Protein AF-A0A452YFH7-F1 (afdb_monomer)

Radius of gyration: 21.96 Å; Cα contacts (8 Å, |Δi|>4): 404; chains: 1; bounding box: 53×54×60 Å

Solvent-accessible surface area (backbone atoms only — not comparable to full-atom values): 18958 Å² total; per-residue (Å²): 114,68,68,61,52,38,52,48,38,50,50,52,40,55,49,48,66,76,43,46,93,75,53,50,70,68,55,55,51,49,53,32,51,50,30,48,50,52,37,55,75,48,44,85,49,92,57,54,71,39,42,52,50,28,35,47,33,23,30,49,50,48,59,73,41,50,88,77,52,56,69,70,58,54,49,56,56,45,48,60,40,50,56,28,30,71,33,81,77,37,39,47,28,16,31,42,31,41,49,40,50,44,42,31,53,38,41,48,34,86,94,58,38,73,91,78,92,68,61,68,66,57,50,54,51,51,34,53,52,40,56,77,71,43,48,65,57,54,38,52,48,24,51,49,34,33,61,76,43,42,64,51,61,73,77,46,94,63,55,72,52,51,53,50,24,35,20,44,20,35,42,39,41,35,52,58,53,56,43,88,57,69,84,64,91,68,85,73,64,59,72,40,28,57,73,59,27,46,47,94,64,49,79,64,39,58,77,71,82,38,63,73,20,43,51,47,54,89,41,20,59,59,63,59,70,60,49,43,59,61,49,55,52,50,51,51,54,50,51,50,60,76,40,66,87,45,80,63,47,72,74,33,66,48,44,44,24,48,50,53,28,55,40,52,62,52,28,57,44,65,54,32,49,74,97,59,52,45,51,67,56,52,50,51,50,50,56,52,52,61,66,41,38,74,37,58,50,62,54,70,60,52,53,47,42,36,74,74,72,38,73,56,62,54,36,55,50,29,55,50,35,52,50,36,45,54,37,37,30,32,75,68,48,40,52,52,53,53,52,57,46,52,56,55,49,58,60,67,76,72,109

Secondary structure (DSSP, 8-state):
-HHHHHHHHHHHHHHHHHTTTTS-HHHHHHHHHHHHHHHHHTTT-S-HHHHHHHHHHHHHHHHHTTTTS-HHHHHHHHHHHHHHHTTTT-HHHHHHHHHHHHHHHHHHSTTTPPP-S--HHHHHHHHHHHHHHTHHHHHHHHHHHHHHHHHHHHHS---HHHHHHHHHHHHHHHHHHTS-PPPP-----HHHHHHHTB-S--TTGGGGT---B---GGGHIIIIITSHHHHHHHHHHHHHHHTTT-TTGGGSHHHHHHHHHHHHHHTB-STTS-SSTTHHHHHHHHHHHHHHGGGTSSHHHHHHHHHTT--SHHHHHHHHHHHHHHHHB-HHHHHHHHHHHHHHHHHHS--

Mean predicted aligned error: 5.75 Å

InterPro domains:
  IPR011989 Armadillo-like helical [G3DSA:1.25.10.10] (1-347)
  IPR016024 Armadillo-type fold [SSF48371] (2-271)
  IPR044189 Exportin 4/7-like [PTHR12596] (4-340)

Foldseek 3Di:
DLVVLLVVLVVLLVVCLVCVVVDDPVRLLVLLVVLLVVLLVCLVPPSVVSSLSSLLSSLLSCLSCVVVDDVVSVVVVVVVLLVQCLQPVHLSSVLSSLSSLVSNLQCLAPVRNDDSVDDPVSSVVSNVCCLPPPLLVLLVSLLSSLVVLLCCVLPHPDDPSSLSSNLSSLQSNLSSQQGPDDDDPDDDPPVLCVVLFFDPDLPPQVVVVGDQGADALVCLCPLQVVCSLVVLLVSLVSQCVSCVVPLCSCVDSNNLSSLSSLLSSLSYDYNSDDNPSCPSVLVSLLSSLLSLVVLDPPPVVNVVCVVVVGDNSSVVSNVSSLSSVPSGGHPVSSVVSVVVSVVVVVVVVVD

Organism: Aegilops tauschii subsp. strangulata (NCBI:txid200361)

Nearest PDB structures (foldseek):
  3ibv-assembly1_A  TM=3.308E-01  e=3.054E+00  Schizosaccharomyces pombe
  8f1e-assembly1_A  TM=2.513E-01  e=1.906E+00  Saccharomyces cerevisiae S288C
  8f7a-assembly1_A  TM=2.344E-01  e=2.168E+00  Homo sapiens
  6yle-assembly1_C  TM=2.520E-01  e=6.604E+00  Saccharomyces cerevisiae

Structure (mmCIF, N/CA/C/O backbone):
data_AF-A0A452YFH7-F1
#
_entry.id   AF-A0A452YFH7-F1
#
loop_
_atom_site.group_PDB
_atom_site.id
_atom_site.type_symbol
_atom_site.label_atom_id
_atom_site.label_alt_id
_atom_site.label_comp_id
_atom_site.label_asym_id
_atom_site.label_entity_id
_atom_site.label_seq_id
_atom_site.pdbx_PDB_ins_code
_atom_site.Cartn_x
_atom_site.Cartn_y
_atom_site.Cartn_z
_atom_site.occupancy
_atom_site.B_iso_or_equiv
_atom_site.auth_seq_id
_atom_site.auth_comp_id
_atom_site.auth_asym_id
_atom_site.auth_atom_id
_atom_site.pdbx_PDB_model_num
ATOM 1 N N . MET A 1 1 ? -9.442 -25.582 17.929 1.00 84.62 1 MET A N 1
ATOM 2 C CA . MET A 1 1 ? -10.516 -25.452 16.915 1.00 84.62 1 MET A CA 1
ATOM 3 C C . MET A 1 1 ? -10.447 -24.079 16.239 1.00 84.62 1 MET A C 1
ATOM 5 O O . MET A 1 1 ? -10.924 -23.104 16.811 1.00 84.62 1 MET A O 1
ATOM 9 N N . PRO A 1 2 ? -9.819 -23.967 15.057 1.00 90.81 2 PRO A N 1
ATOM 10 C CA . PRO A 1 2 ? -9.671 -22.706 14.313 1.00 90.81 2 PRO A CA 1
ATOM 11 C C . PRO A 1 2 ? -11.002 -22.033 13.934 1.00 90.81 2 PRO A C 1
ATOM 13 O O . PRO A 1 2 ? -11.180 -20.846 14.190 1.00 90.81 2 PRO A O 1
ATOM 16 N N . ASN A 1 3 ? -11.989 -22.809 13.472 1.00 94.62 3 ASN A N 1
ATOM 17 C CA . ASN A 1 3 ? -13.313 -22.290 13.098 1.00 94.62 3 ASN A CA 1
ATOM 18 C C . ASN A 1 3 ? -14.060 -21.627 14.262 1.00 94.62 3 ASN A C 1
ATOM 20 O O . ASN A 1 3 ? -14.667 -20.577 14.077 1.00 94.62 3 ASN A O 1
ATOM 24 N N . ALA A 1 4 ? -13.975 -22.192 15.469 1.00 95.94 4 ALA A N 1
ATOM 25 C CA . ALA A 1 4 ? -14.589 -21.591 16.652 1.00 95.94 4 ALA A CA 1
ATOM 26 C C . ALA A 1 4 ? -13.965 -20.224 16.981 1.00 95.94 4 ALA A C 1
ATOM 28 O O . ALA A 1 4 ? -14.689 -19.281 17.279 1.00 95.94 4 ALA A O 1
ATOM 29 N N . ARG A 1 5 ? -12.636 -20.087 16.852 1.00 95.25 5 ARG A N 1
ATOM 30 C CA . ARG A 1 5 ? -11.934 -18.806 17.051 1.00 95.25 5 ARG A CA 1
ATOM 31 C C . ARG A 1 5 ? -12.306 -17.775 15.988 1.00 95.25 5 ARG A C 1
ATOM 33 O O . ARG A 1 5 ? -12.526 -16.619 16.324 1.00 95.25 5 ARG A O 1
ATOM 40 N N . PHE A 1 6 ? -12.432 -18.194 14.730 1.00 96.50 6 PHE A N 1
ATOM 41 C CA . PHE A 1 6 ? -12.890 -17.321 13.648 1.00 96.50 6 PHE A CA 1
ATOM 42 C C . PHE A 1 6 ? -14.299 -16.767 13.913 1.00 96.50 6 PHE A C 1
ATOM 44 O O . PHE A 1 6 ? -14.522 -15.561 13.801 1.00 96.50 6 PHE A O 1
ATOM 51 N N . GLN A 1 7 ? -15.237 -17.637 14.305 1.00 97.56 7 GLN A N 1
ATOM 52 C CA . GLN A 1 7 ? -16.604 -17.228 14.642 1.00 97.56 7 GLN A CA 1
ATOM 53 C C . GLN A 1 7 ? -16.637 -16.348 15.896 1.00 97.56 7 GLN A C 1
ATOM 55 O O . GLN A 1 7 ? -17.328 -15.334 15.909 1.00 97.56 7 GLN A O 1
ATOM 60 N N . ALA A 1 8 ? -15.837 -16.677 16.916 1.00 97.19 8 ALA A N 1
ATOM 61 C CA . ALA A 1 8 ? -15.710 -15.864 18.122 1.00 97.19 8 A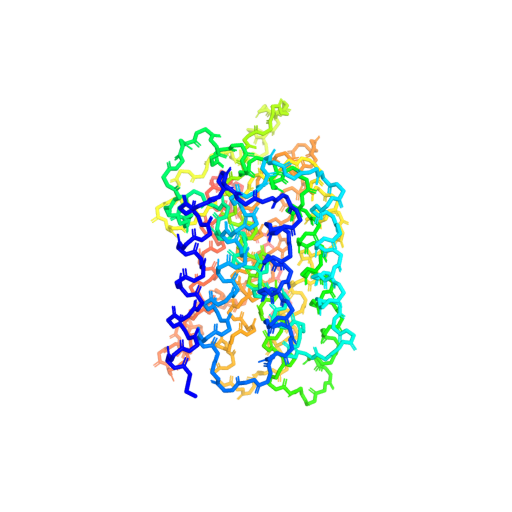LA A CA 1
ATOM 62 C C . ALA A 1 8 ? -15.183 -14.454 17.814 1.00 97.19 8 ALA A C 1
ATOM 64 O O . ALA A 1 8 ? -15.751 -13.484 18.303 1.00 97.19 8 ALA A O 1
ATOM 65 N N . ALA A 1 9 ? -14.164 -14.319 16.958 1.00 96.88 9 ALA A N 1
ATOM 66 C CA . ALA A 1 9 ? -13.656 -13.015 16.532 1.00 96.88 9 ALA A CA 1
ATOM 67 C C . ALA A 1 9 ? -14.749 -12.179 15.846 1.00 96.88 9 ALA A C 1
ATOM 69 O O . ALA A 1 9 ? -14.929 -11.006 16.170 1.00 96.88 9 ALA A O 1
ATOM 70 N N . GLY A 1 10 ? -15.525 -12.794 14.944 1.00 96.38 10 GLY A N 1
ATOM 71 C CA . GLY A 1 10 ? -16.684 -12.146 14.325 1.00 96.38 10 GLY A CA 1
ATOM 72 C C . GLY A 1 10 ? -17.725 -11.692 15.351 1.00 96.38 10 GLY A C 1
ATOM 73 O O . GLY A 1 10 ? -18.105 -10.524 15.358 1.00 96.38 10 GLY A O 1
ATOM 74 N N . ALA A 1 11 ? -18.116 -12.585 16.263 1.00 97.25 11 ALA A N 1
ATOM 75 C CA . ALA A 1 11 ? -19.103 -12.303 17.301 1.00 97.25 11 ALA A CA 1
ATOM 76 C C . ALA A 1 11 ? -18.665 -11.170 18.243 1.00 97.25 11 ALA A C 1
ATOM 78 O O . ALA A 1 11 ? -19.475 -10.299 18.555 1.00 97.25 11 ALA A O 1
ATOM 79 N N . ILE A 1 12 ? -17.388 -11.146 18.648 1.00 95.50 12 ILE A N 1
ATOM 80 C CA . ILE A 1 12 ? -16.797 -10.063 19.448 1.00 95.50 12 ILE A CA 1
ATOM 81 C C . ILE A 1 12 ? -16.942 -8.734 18.715 1.00 95.50 12 ILE A C 1
ATOM 83 O O . ILE A 1 12 ? -17.446 -7.767 19.284 1.00 95.50 12 ILE A O 1
ATOM 87 N N . GLY A 1 13 ? -16.538 -8.695 17.444 1.00 95.31 13 GLY A N 1
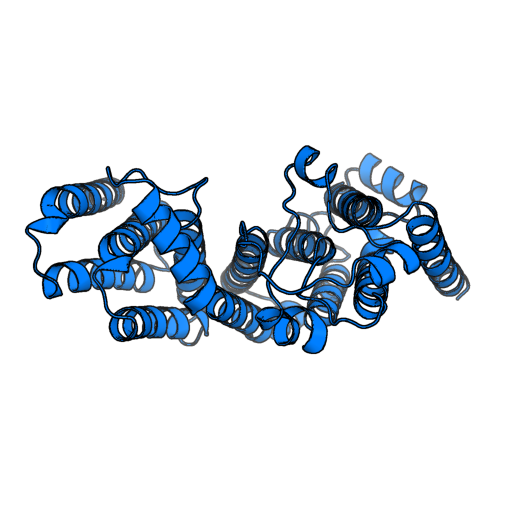ATOM 88 C CA . GLY A 1 13 ? -16.669 -7.496 16.637 1.00 95.31 13 GLY A CA 1
ATOM 89 C C . GLY A 1 13 ? -18.118 -7.025 16.568 1.00 95.31 13 GLY A C 1
ATOM 90 O O . GLY A 1 13 ? -18.382 -5.835 16.729 1.00 95.31 13 GLY A O 1
ATOM 91 N N . ASP A 1 14 ? -19.056 -7.915 16.237 1.00 95.81 14 ASP A N 1
ATOM 92 C CA . ASP A 1 14 ? -20.449 -7.537 15.969 1.00 95.81 14 ASP A CA 1
ATOM 93 C C . ASP A 1 14 ? -21.171 -7.101 17.247 1.00 95.81 14 ASP A C 1
ATOM 95 O O . ASP A 1 14 ? -21.938 -6.136 17.229 1.00 95.81 14 ASP A O 1
ATOM 99 N N . ALA A 1 15 ? -20.879 -7.759 18.371 1.00 96.12 15 ALA A N 1
ATOM 100 C CA . ALA A 1 15 ? -21.351 -7.337 19.682 1.00 96.12 15 ALA A CA 1
ATOM 101 C C . ALA A 1 15 ? -20.799 -5.961 20.067 1.00 96.12 15 ALA A C 1
ATOM 103 O O . ALA A 1 15 ? -21.575 -5.079 20.428 1.00 96.12 15 ALA A O 1
ATOM 104 N N . ALA A 1 16 ? -19.492 -5.741 19.906 1.00 95.94 16 ALA A N 1
ATOM 105 C CA . ALA A 1 16 ? -18.861 -4.478 20.270 1.00 95.94 16 ALA A CA 1
ATOM 106 C C . ALA A 1 16 ? -19.368 -3.292 19.436 1.00 95.94 16 ALA A C 1
ATOM 108 O O . ALA A 1 16 ? -19.564 -2.215 19.987 1.00 95.94 16 ALA A O 1
ATOM 109 N N . ILE A 1 17 ? -19.639 -3.468 18.136 1.00 95.00 17 ILE A N 1
ATOM 110 C CA . ILE A 1 17 ? -20.243 -2.405 17.312 1.00 95.00 17 ILE A CA 1
ATOM 111 C C . ILE A 1 17 ? -21.676 -2.097 17.765 1.00 95.00 17 ILE A C 1
ATOM 113 O O . ILE A 1 17 ? -22.030 -0.926 17.906 1.00 95.00 17 ILE A O 1
ATOM 117 N N . ARG A 1 18 ? -22.494 -3.129 18.015 1.00 94.69 18 ARG A N 1
ATOM 118 C CA . ARG A 1 18 ? -23.891 -2.971 18.454 1.00 94.69 18 ARG A CA 1
ATOM 119 C C . ARG A 1 18 ? -23.995 -2.284 19.815 1.00 94.69 18 ARG A C 1
ATOM 121 O O . ARG A 1 18 ? -24.875 -1.456 20.019 1.00 94.69 18 ARG A O 1
ATOM 128 N N . GLU A 1 19 ? -23.103 -2.632 20.733 1.00 95.31 19 GLU A N 1
ATOM 129 C CA . GLU A 1 19 ? -23.115 -2.171 22.125 1.00 95.31 19 GLU A CA 1
ATOM 130 C C . GLU A 1 19 ? -22.097 -1.048 22.372 1.00 95.31 19 GLU A C 1
ATOM 132 O O . GLU A 1 19 ? -21.817 -0.705 23.518 1.00 95.31 19 GLU A O 1
ATOM 137 N N . TRP A 1 20 ? -21.567 -0.429 21.310 1.00 96.06 20 TRP A N 1
ATOM 138 C CA . TRP A 1 20 ? -20.469 0.536 21.408 1.00 96.06 20 TRP A CA 1
ATOM 139 C C . TRP A 1 20 ? -20.762 1.699 22.362 1.00 96.06 20 TRP A C 1
ATOM 141 O O . TRP A 1 20 ? -19.890 2.113 23.119 1.00 96.06 20 TRP A O 1
ATOM 151 N N . GLY A 1 21 ? -22.000 2.205 22.355 1.00 94.56 21 GLY A N 1
ATOM 152 C CA . GLY A 1 21 ? -22.428 3.295 23.241 1.00 94.56 21 GLY A CA 1
ATOM 153 C C . GLY A 1 21 ? -22.556 2.907 24.720 1.00 94.56 21 GLY A C 1
ATOM 154 O O . GLY A 1 21 ? -22.710 3.789 25.555 1.00 94.56 21 GLY A O 1
ATOM 155 N N . ILE A 1 22 ? -22.511 1.610 25.042 1.00 95.31 22 ILE A N 1
ATOM 156 C CA . ILE A 1 22 ? -22.601 1.067 26.408 1.00 95.31 22 ILE A CA 1
ATOM 157 C C . ILE A 1 22 ? -21.198 0.767 26.964 1.00 95.31 22 ILE A C 1
ATOM 159 O O . ILE A 1 22 ? -20.990 0.789 28.176 1.00 95.31 22 ILE A O 1
ATOM 163 N N . LEU A 1 23 ? -20.225 0.488 26.090 1.00 96.25 23 LEU A N 1
ATOM 164 C CA . LEU A 1 23 ? -18.847 0.219 26.493 1.00 96.25 23 LEU A CA 1
ATOM 165 C C . LEU A 1 23 ? -18.192 1.477 27.080 1.00 96.25 23 LEU A C 1
ATOM 167 O O . LEU A 1 23 ? -18.310 2.570 26.529 1.00 96.25 23 LEU A O 1
ATOM 171 N N . THR A 1 24 ? -17.449 1.307 28.173 1.00 95.81 24 THR A N 1
ATOM 172 C CA . THR A 1 24 ? -16.551 2.348 28.689 1.00 95.81 24 THR A CA 1
ATOM 173 C C . THR A 1 24 ? -15.370 2.545 27.742 1.00 95.81 24 THR A C 1
ATOM 175 O O . THR A 1 24 ? -15.001 1.626 27.004 1.00 95.81 24 THR A O 1
ATOM 178 N N . ASP A 1 25 ? -14.739 3.716 27.785 1.00 93.19 25 ASP A N 1
ATOM 179 C CA . ASP A 1 25 ? -13.587 4.010 26.924 1.00 93.19 25 ASP A CA 1
ATOM 180 C C . ASP A 1 25 ? -12.417 3.046 27.176 1.00 93.19 25 ASP A C 1
ATOM 182 O O . ASP A 1 25 ? -11.836 2.517 26.225 1.00 93.19 25 ASP A O 1
ATOM 186 N N . ASP A 1 26 ? -12.183 2.674 28.439 1.00 93.81 26 ASP A N 1
ATOM 187 C CA . ASP A 1 26 ? -11.208 1.643 28.813 1.00 93.81 26 ASP A CA 1
ATOM 188 C C . ASP A 1 26 ? -11.514 0.281 28.178 1.00 93.81 26 ASP A C 1
ATOM 190 O O . ASP A 1 26 ? -10.606 -0.393 27.685 1.00 93.81 26 ASP A O 1
ATOM 194 N N . ASN A 1 27 ? -12.786 -0.133 28.147 1.00 95.75 27 ASN A N 1
ATOM 195 C CA . ASN A 1 27 ? -13.188 -1.405 27.544 1.00 95.75 27 ASN A CA 1
ATOM 196 C C . ASN A 1 27 ? -13.052 -1.373 26.020 1.00 95.75 27 ASN A C 1
ATOM 198 O O . ASN A 1 27 ? -12.572 -2.346 25.436 1.00 95.75 27 ASN A O 1
ATOM 202 N N . LYS A 1 28 ? -13.423 -0.259 25.371 1.00 96.19 28 LYS A N 1
ATOM 203 C CA . LYS A 1 28 ? -13.241 -0.075 23.921 1.00 96.19 28 LYS A CA 1
ATOM 204 C C . LYS A 1 28 ? -11.763 -0.213 23.551 1.00 96.19 28 LYS A C 1
ATOM 206 O O . LYS A 1 28 ? -11.414 -1.006 22.676 1.00 96.19 28 LYS A O 1
ATOM 211 N N . ARG A 1 29 ? -10.891 0.510 24.261 1.00 94.50 29 ARG A N 1
ATOM 212 C CA . ARG A 1 29 ? -9.440 0.475 24.054 1.00 94.50 29 ARG A CA 1
ATOM 213 C C . ARG A 1 29 ? -8.855 -0.907 24.334 1.00 94.50 29 ARG A C 1
ATOM 215 O O . ARG A 1 29 ? -8.114 -1.436 23.506 1.00 94.50 29 ARG A O 1
ATOM 222 N N . SER A 1 30 ? -9.200 -1.510 25.469 1.00 95.50 30 SER A N 1
ATOM 223 C CA . SER A 1 30 ? -8.696 -2.833 25.857 1.00 95.50 30 SER A CA 1
ATOM 224 C C . SER A 1 30 ? -9.072 -3.905 24.839 1.00 95.50 30 SER A C 1
ATOM 226 O O . SER A 1 30 ? -8.261 -4.779 24.544 1.00 95.50 30 SER A O 1
ATOM 228 N N . LEU A 1 31 ? -10.267 -3.821 24.246 1.00 96.38 31 LEU A N 1
ATOM 229 C CA . LEU A 1 31 ? -10.705 -4.763 23.222 1.00 96.38 31 LEU A CA 1
ATOM 230 C C . LEU A 1 31 ? -9.900 -4.641 21.918 1.00 96.38 31 LEU A C 1
ATOM 232 O O . LEU A 1 31 ? -9.544 -5.660 21.320 1.00 96.38 31 LEU A O 1
ATOM 236 N N . ILE A 1 32 ? -9.586 -3.412 21.494 1.00 96.94 32 ILE A N 1
ATOM 237 C CA . ILE A 1 32 ? -8.730 -3.155 20.324 1.00 96.94 32 ILE A CA 1
ATOM 238 C C . ILE A 1 32 ? -7.327 -3.721 20.566 1.00 96.94 32 ILE A C 1
ATOM 240 O O . ILE A 1 32 ? -6.829 -4.493 19.745 1.00 96.94 32 ILE A O 1
ATOM 244 N N . LEU A 1 33 ? -6.721 -3.393 21.712 1.00 96.12 33 LEU A N 1
ATOM 245 C CA . LEU A 1 33 ? -5.388 -3.873 22.086 1.00 96.12 33 LEU A CA 1
ATOM 246 C C . LEU A 1 33 ? -5.349 -5.396 22.232 1.00 96.12 33 LEU A C 1
ATOM 248 O O . LEU A 1 33 ? -4.398 -6.030 21.787 1.00 96.12 33 LEU A O 1
ATOM 252 N N . TYR A 1 34 ? -6.398 -6.006 22.785 1.00 96.50 34 TYR A N 1
ATOM 253 C CA . TYR A 1 34 ? -6.516 -7.460 22.853 1.00 96.50 34 TYR A CA 1
ATOM 254 C C . TYR A 1 34 ? -6.467 -8.100 21.460 1.00 96.50 34 TYR A C 1
ATOM 256 O O . TYR A 1 34 ? -5.691 -9.029 21.238 1.00 96.50 34 TYR A O 1
ATOM 264 N N . CYS A 1 35 ? -7.252 -7.591 20.503 1.00 97.19 35 CYS A N 1
ATOM 265 C CA . CYS A 1 35 ? -7.243 -8.115 19.137 1.00 97.19 35 CYS A CA 1
ATOM 266 C C . CYS A 1 35 ? -5.877 -7.918 18.459 1.00 97.19 35 CYS A C 1
ATOM 268 O O . CYS A 1 35 ? -5.394 -8.824 17.780 1.00 97.19 35 CYS A O 1
ATOM 270 N N . LEU A 1 36 ? -5.240 -6.762 18.660 1.00 95.19 36 LEU A N 1
ATOM 271 C CA . LEU A 1 36 ? -3.906 -6.475 18.129 1.00 95.19 36 LEU A CA 1
ATOM 272 C C . LEU A 1 36 ? -2.848 -7.423 18.692 1.00 95.19 36 LEU A C 1
ATOM 274 O O . LEU A 1 36 ? -2.151 -8.088 17.927 1.00 95.19 36 LEU A O 1
ATOM 278 N N . ASN A 1 37 ? -2.769 -7.542 20.016 1.00 95.06 37 ASN A N 1
ATOM 279 C CA . ASN A 1 37 ? -1.813 -8.422 20.680 1.00 95.06 37 ASN A CA 1
ATOM 280 C C . ASN A 1 37 ? -2.023 -9.879 20.274 1.00 95.06 37 ASN A C 1
ATOM 282 O O . ASN A 1 37 ? -1.054 -10.564 19.955 1.00 95.06 37 ASN A O 1
ATOM 286 N N . TYR A 1 38 ? -3.279 -10.318 20.150 1.00 95.12 38 TYR A N 1
ATOM 287 C CA . TYR A 1 38 ? -3.592 -11.646 19.634 1.00 95.12 38 TYR A CA 1
ATOM 288 C C . TYR A 1 38 ? -2.954 -11.892 18.261 1.00 95.12 38 TYR A C 1
ATOM 290 O O . TYR A 1 38 ? -2.305 -12.922 18.064 1.00 95.12 38 TYR A O 1
ATOM 298 N N . VAL A 1 39 ? -3.094 -10.938 17.333 1.00 94.62 39 VAL A N 1
ATOM 299 C CA . VAL A 1 39 ? -2.512 -11.030 15.985 1.00 94.62 39 VAL A CA 1
ATOM 300 C C . VAL A 1 39 ? -0.987 -11.101 16.033 1.00 94.62 39 VAL A C 1
ATOM 302 O O . VAL A 1 39 ? -0.384 -11.914 15.332 1.00 94.62 39 VAL A O 1
ATOM 305 N N . MET A 1 40 ? -0.360 -10.296 16.891 1.00 93.00 40 MET A N 1
ATOM 306 C CA . MET A 1 40 ? 1.098 -10.223 17.016 1.00 93.00 40 MET A CA 1
ATOM 307 C C . MET A 1 40 ? 1.717 -11.445 17.710 1.00 93.00 40 MET A C 1
ATOM 309 O O . MET A 1 40 ? 2.838 -11.841 17.387 1.00 93.00 40 MET A O 1
ATOM 313 N N . GLU A 1 41 ? 1.006 -12.065 18.647 1.00 92.38 41 GLU A N 1
ATOM 314 C CA . GLU A 1 41 ? 1.471 -13.245 19.387 1.00 92.38 41 GLU A CA 1
ATOM 315 C C . GLU A 1 41 ? 1.332 -14.543 18.578 1.00 92.38 41 GLU A C 1
ATOM 317 O O . GLU A 1 41 ? 2.087 -15.491 18.784 1.00 92.38 41 GLU A O 1
ATOM 322 N N . HIS A 1 42 ? 0.408 -14.588 17.613 1.00 92.25 42 HIS A N 1
ATOM 323 C CA . HIS A 1 42 ? 0.068 -15.805 16.866 1.00 92.25 42 HIS A CA 1
ATOM 324 C C . HIS A 1 42 ? 0.555 -15.790 15.406 1.00 92.25 42 HIS A C 1
ATOM 326 O O . HIS A 1 42 ? 0.017 -16.496 14.550 1.00 92.25 42 HIS A O 1
ATOM 332 N N . THR A 1 43 ? 1.606 -15.021 15.120 1.00 88.38 43 THR A N 1
ATOM 333 C CA . THR A 1 43 ? 2.154 -14.795 13.767 1.00 88.38 43 THR A CA 1
ATOM 334 C C . THR A 1 43 ? 2.653 -16.063 13.062 1.00 88.38 43 THR A C 1
ATOM 336 O O . THR A 1 43 ? 2.646 -16.125 11.835 1.00 88.38 43 THR A O 1
ATOM 339 N N . GLY A 1 44 ? 3.058 -17.087 13.821 1.00 81.56 44 GLY A N 1
ATOM 340 C CA . GLY A 1 44 ? 3.491 -18.394 13.309 1.00 81.56 44 GLY A CA 1
ATOM 341 C C . GLY A 1 44 ? 2.378 -19.443 13.200 1.00 81.56 44 GLY A C 1
ATOM 342 O O . GLY A 1 44 ? 2.661 -20.607 12.926 1.00 81.56 44 GLY A O 1
ATOM 343 N N . SER A 1 45 ? 1.120 -19.075 13.461 1.00 87.31 45 SER A N 1
ATOM 344 C CA . SER A 1 45 ? 0.000 -20.016 13.402 1.00 87.31 45 SER A CA 1
ATOM 345 C C . SER A 1 45 ? -0.308 -20.433 11.954 1.00 87.31 45 SER A C 1
ATOM 347 O O . SER A 1 45 ? -0.363 -19.569 11.078 1.00 87.31 45 SER A O 1
ATOM 349 N N . PRO A 1 46 ? -0.605 -21.722 11.687 1.00 84.88 46 PRO A N 1
ATOM 350 C CA . PRO A 1 46 ? -1.082 -22.157 10.370 1.00 84.88 46 PRO A CA 1
ATOM 351 C C . PRO A 1 46 ? -2.479 -21.601 10.035 1.00 84.88 46 PRO A C 1
ATOM 353 O O . PRO A 1 46 ? -2.895 -21.602 8.879 1.00 84.88 46 PRO A O 1
ATOM 356 N N . ASP A 1 47 ? -3.204 -21.081 11.030 1.00 89.31 47 ASP A N 1
ATOM 357 C CA . ASP A 1 47 ? -4.574 -20.586 10.901 1.00 89.31 47 ASP A CA 1
ATOM 358 C C . ASP A 1 47 ? -4.616 -19.114 10.448 1.00 89.31 47 ASP A C 1
ATOM 360 O O . ASP A 1 47 ? -5.236 -18.262 11.089 1.00 89.31 47 ASP A O 1
ATOM 364 N N . GLY A 1 48 ? -3.951 -18.792 9.333 1.00 89.94 48 GLY A N 1
ATOM 365 C CA . GLY A 1 48 ? -3.799 -17.409 8.853 1.00 89.94 48 GLY A CA 1
ATOM 366 C C . GLY A 1 48 ? -5.126 -16.664 8.637 1.00 89.94 48 GLY A C 1
ATOM 367 O O . GLY A 1 48 ? -5.212 -15.460 8.873 1.00 89.94 48 GLY A O 1
ATOM 368 N N . TYR A 1 49 ? -6.194 -17.380 8.276 1.00 93.88 49 TYR A N 1
ATOM 369 C CA . TYR A 1 49 ? -7.533 -16.803 8.114 1.00 93.88 49 TYR A CA 1
ATOM 370 C C . TYR A 1 49 ? -8.153 -16.326 9.442 1.00 93.88 49 TYR A C 1
ATOM 372 O O . TYR A 1 49 ? -8.920 -15.363 9.453 1.00 93.88 49 TYR A O 1
ATOM 380 N N . VAL A 1 50 ? -7.802 -16.953 10.574 1.00 95.81 50 VAL A N 1
ATOM 381 C CA . VAL A 1 50 ? -8.213 -16.493 11.911 1.00 95.81 50 VAL A CA 1
ATOM 382 C C . VAL A 1 50 ? -7.504 -15.183 12.232 1.00 95.81 50 VAL A C 1
ATOM 384 O O . VAL A 1 50 ? -8.154 -14.233 12.656 1.00 95.81 50 VAL A O 1
ATOM 387 N N . GLN A 1 51 ? -6.197 -15.104 11.962 1.00 94.75 51 GLN A N 1
ATOM 388 C CA . GLN A 1 51 ? -5.406 -13.888 12.182 1.00 94.75 51 GLN A CA 1
ATOM 389 C C . GLN A 1 51 ? -5.928 -12.719 11.344 1.00 94.75 51 GLN A C 1
ATOM 391 O O . GLN A 1 51 ? -6.146 -11.631 11.868 1.00 94.75 51 GLN A O 1
ATOM 396 N N . SER A 1 52 ? -6.223 -12.965 10.065 1.00 94.88 52 SER A N 1
ATOM 397 C CA . SER A 1 52 ? -6.839 -11.971 9.183 1.00 94.88 52 SER A CA 1
ATOM 398 C C . SER A 1 52 ? -8.197 -11.494 9.717 1.00 94.88 52 SER A C 1
ATOM 400 O O . SER A 1 52 ? -8.449 -10.291 9.761 1.00 94.88 52 SER A O 1
ATOM 402 N N . LYS A 1 53 ? -9.048 -12.404 10.217 1.00 97.00 53 LYS A N 1
ATOM 403 C CA . LYS A 1 53 ? -10.342 -12.028 10.807 1.00 97.00 53 LYS A CA 1
ATOM 404 C C . LYS A 1 53 ? -10.191 -11.176 12.065 1.00 97.00 53 LYS A C 1
ATOM 406 O O . LYS A 1 53 ? -10.911 -10.192 12.201 1.00 97.00 53 LYS A O 1
ATOM 411 N N . VAL A 1 54 ? -9.282 -11.537 12.971 1.00 97.56 54 VAL A N 1
ATOM 412 C CA . VAL A 1 54 ? -9.032 -10.765 14.202 1.00 97.56 54 VAL A CA 1
ATOM 413 C C . VAL A 1 54 ? -8.436 -9.395 13.870 1.00 97.56 54 VAL A C 1
ATOM 415 O O . VAL A 1 54 ? -8.866 -8.396 14.439 1.00 97.56 54 VAL A O 1
ATOM 418 N N . SER A 1 55 ? -7.527 -9.326 12.895 1.00 96.88 55 SER A N 1
ATOM 419 C CA . SER A 1 55 ? -6.962 -8.071 12.387 1.00 96.88 55 SER A CA 1
ATOM 420 C C . SER A 1 55 ? -8.045 -7.142 11.823 1.00 96.88 55 SER A C 1
ATOM 422 O O . SER A 1 55 ? -8.113 -5.971 12.196 1.00 96.88 55 SER A O 1
ATOM 424 N N . ALA A 1 56 ? -8.973 -7.680 11.023 1.00 97.38 56 ALA A N 1
ATOM 425 C CA . ALA A 1 56 ? -10.117 -6.927 10.508 1.00 97.38 56 ALA A CA 1
ATOM 426 C C . ALA A 1 56 ? -11.046 -6.428 11.623 1.00 97.38 56 ALA A C 1
ATOM 428 O O . ALA A 1 56 ? -11.527 -5.299 11.570 1.00 97.38 56 ALA A O 1
ATOM 429 N N . VAL A 1 57 ? -11.271 -7.233 12.666 1.00 98.06 57 VAL A N 1
ATOM 430 C CA . VAL A 1 57 ? -12.041 -6.803 13.842 1.00 98.06 57 VAL A CA 1
ATOM 431 C C . VAL A 1 57 ? -11.322 -5.668 14.572 1.00 98.06 57 VAL A C 1
ATOM 433 O O . VAL A 1 57 ? -11.959 -4.662 14.870 1.00 98.06 57 VAL A O 1
ATOM 436 N N . ALA A 1 58 ? -10.009 -5.767 14.795 1.00 98.00 58 ALA A N 1
ATOM 437 C CA . ALA A 1 58 ? -9.223 -4.700 15.418 1.00 98.00 58 ALA A CA 1
ATOM 438 C C . ALA A 1 58 ? -9.310 -3.385 14.624 1.00 98.00 58 ALA A C 1
ATOM 440 O O . ALA A 1 58 ? -9.611 -2.339 15.199 1.00 98.00 58 ALA A O 1
ATOM 441 N N . ALA A 1 59 ? -9.118 -3.448 13.302 1.00 98.19 59 ALA A N 1
ATOM 442 C CA . ALA A 1 59 ? -9.228 -2.294 12.413 1.00 98.19 59 ALA A CA 1
ATOM 443 C C . ALA A 1 59 ? -10.628 -1.664 12.465 1.00 98.19 59 ALA A C 1
ATOM 445 O O . ALA A 1 59 ? -10.762 -0.445 12.592 1.00 98.19 59 ALA A O 1
ATOM 446 N N . ARG A 1 60 ? -11.674 -2.500 12.445 1.00 97.81 60 ARG A N 1
ATOM 447 C CA . ARG A 1 60 ? -13.071 -2.064 12.522 1.00 97.81 60 ARG A CA 1
ATOM 448 C C . ARG A 1 60 ? -13.386 -1.353 13.832 1.00 97.81 60 ARG A C 1
ATOM 450 O O . ARG A 1 60 ? -14.016 -0.299 13.821 1.00 97.81 60 ARG A O 1
ATOM 457 N N . LEU A 1 61 ? -12.946 -1.912 14.958 1.00 97.69 61 LEU A N 1
ATOM 458 C CA . LEU A 1 61 ? -13.154 -1.316 16.279 1.00 97.69 61 LEU A CA 1
ATOM 459 C C . LEU A 1 61 ? -12.359 -0.014 16.439 1.00 97.69 61 LEU A C 1
ATOM 461 O O . LEU A 1 61 ? -12.895 0.963 16.960 1.00 97.69 61 LEU A O 1
ATOM 465 N N . LEU A 1 62 ? -11.128 0.042 15.919 1.00 97.81 62 LEU A N 1
ATOM 466 C CA . LEU A 1 62 ? -10.329 1.267 15.917 1.00 97.81 62 LEU A CA 1
ATOM 467 C C . LEU A 1 62 ? -10.992 2.373 15.088 1.00 97.81 62 LEU A C 1
ATOM 469 O O . LEU A 1 62 ? -11.092 3.507 15.554 1.00 97.81 62 LEU A O 1
ATOM 473 N N . LYS A 1 63 ? -11.519 2.047 13.900 1.00 97.75 63 LYS A N 1
ATOM 474 C CA . LYS A 1 63 ? -12.299 3.000 13.100 1.00 97.75 63 LYS A CA 1
ATOM 475 C C . LYS A 1 63 ? -13.569 3.435 13.822 1.00 97.75 63 LYS A C 1
ATOM 477 O O . LYS A 1 63 ? -13.882 4.621 13.832 1.00 97.75 63 LYS A O 1
ATOM 482 N N . ARG A 1 64 ? -14.293 2.507 14.455 1.00 97.00 64 ARG A N 1
ATOM 483 C CA . ARG A 1 64 ? -15.532 2.823 15.178 1.00 97.00 64 ARG A CA 1
ATOM 484 C C . ARG A 1 64 ? -15.305 3.834 16.302 1.00 97.00 64 ARG A C 1
ATOM 486 O O . ARG A 1 64 ? -16.143 4.716 16.477 1.00 97.00 64 ARG A O 1
ATOM 493 N N . GLY A 1 65 ? -14.201 3.714 17.033 1.00 96.25 65 GLY A N 1
ATOM 494 C CA . GLY A 1 65 ? -13.812 4.653 18.087 1.00 96.25 65 GLY A CA 1
ATOM 495 C C . GLY A 1 65 ? -13.034 5.874 17.609 1.00 96.25 65 GLY A C 1
ATOM 496 O O . GLY A 1 65 ? -12.671 6.716 18.422 1.00 96.25 65 GLY A O 1
ATOM 497 N N . TRP A 1 66 ? -12.767 6.004 16.309 1.00 97.00 66 TRP A N 1
ATOM 498 C CA . TRP A 1 66 ? -11.771 6.943 15.792 1.00 97.00 66 TRP A CA 1
ATOM 499 C C . TRP A 1 66 ? -12.013 8.403 16.177 1.00 97.00 66 TRP A C 1
ATOM 501 O O . TRP A 1 66 ? -11.068 9.125 16.486 1.00 97.00 66 TRP A O 1
ATOM 511 N N . LEU A 1 67 ? -13.269 8.849 16.152 1.00 95.75 67 LEU A N 1
ATOM 512 C CA . LEU A 1 67 ? -13.632 10.222 16.513 1.00 95.75 67 LEU A CA 1
ATOM 513 C C . LEU A 1 67 ? -13.825 10.414 18.025 1.00 95.75 67 LEU A C 1
ATOM 515 O O . LEU A 1 67 ? -13.860 11.550 18.482 1.00 95.75 67 LEU A O 1
ATOM 519 N N . GLU A 1 68 ? -13.947 9.323 18.785 1.00 95.19 68 GLU A N 1
ATOM 520 C CA . GLU A 1 68 ? -14.085 9.338 20.247 1.00 95.19 68 GLU A CA 1
ATOM 521 C C . GLU A 1 68 ? -12.707 9.365 20.928 1.00 95.19 68 GLU A C 1
ATOM 523 O O . GLU A 1 68 ? -12.536 10.022 21.951 1.00 95.19 68 GLU A O 1
ATOM 528 N N . PHE A 1 69 ? -11.706 8.699 20.343 1.00 95.62 69 PHE A N 1
ATOM 529 C CA . PHE A 1 69 ? -10.364 8.636 20.917 1.00 95.62 69 PHE A CA 1
ATOM 530 C C . PHE A 1 69 ? -9.551 9.914 20.652 1.00 95.62 69 PHE A C 1
ATOM 532 O O . PHE A 1 69 ? -9.519 10.409 19.514 1.00 95.62 69 PHE A O 1
ATOM 539 N N . PRO A 1 70 ? -8.812 10.423 21.654 1.00 94.06 70 PRO A N 1
ATOM 540 C CA . PRO A 1 70 ? -7.843 11.488 21.447 1.00 94.06 70 PRO A CA 1
ATOM 541 C C . PRO A 1 70 ? -6.662 10.995 20.602 1.00 94.06 70 PRO A C 1
ATOM 543 O O . PRO A 1 70 ? -6.336 9.807 20.557 1.00 94.06 70 PRO A O 1
ATOM 546 N N . ASP A 1 71 ? -5.973 11.923 19.938 1.00 92.44 71 ASP A N 1
ATOM 547 C CA . ASP A 1 71 ? -4.849 11.573 19.060 1.00 92.44 71 ASP A CA 1
ATOM 548 C C . ASP A 1 71 ? -3.686 10.914 19.817 1.00 92.44 71 ASP A C 1
ATOM 550 O O . ASP A 1 71 ? -3.018 10.043 19.266 1.00 92.44 71 ASP A O 1
ATOM 554 N N . GLN A 1 72 ? -3.490 11.256 21.094 1.00 93.19 72 GLN A N 1
ATOM 555 C CA . GLN A 1 72 ? -2.482 10.623 21.948 1.00 93.19 72 GLN A CA 1
ATOM 556 C C . GLN A 1 72 ? -2.736 9.119 22.128 1.00 93.19 72 GLN A C 1
ATOM 558 O O . GLN A 1 72 ? -1.795 8.328 22.109 1.00 93.19 72 GLN A O 1
ATOM 563 N N . GLU A 1 73 ? -3.997 8.707 22.272 1.00 92.94 73 GLU A N 1
ATOM 564 C CA . GLU A 1 73 ? -4.348 7.291 22.417 1.00 92.94 73 GLU A CA 1
ATOM 565 C C . GLU A 1 73 ? -4.166 6.527 21.107 1.00 92.94 73 GLU A C 1
ATOM 567 O O . GLU A 1 73 ? -3.620 5.423 21.113 1.00 92.94 73 GLU A O 1
ATOM 572 N N . LYS A 1 74 ? -4.542 7.133 19.974 1.00 95.31 74 LYS A N 1
ATOM 573 C CA . LYS A 1 74 ? -4.263 6.568 18.643 1.00 95.31 74 LYS A CA 1
ATOM 574 C C . LYS A 1 74 ? -2.760 6.391 18.441 1.00 95.31 74 LYS A C 1
ATOM 576 O O . LYS A 1 74 ? -2.325 5.327 18.015 1.00 95.31 74 LYS A O 1
ATOM 581 N N . GLY A 1 75 ? -1.973 7.404 18.809 1.00 94.75 75 GLY A N 1
ATOM 582 C CA . GLY A 1 75 ? -0.513 7.363 18.759 1.00 94.75 75 GLY A CA 1
ATOM 583 C C . GLY A 1 75 ? 0.077 6.236 19.607 1.00 94.75 75 GLY A C 1
ATOM 584 O O . GLY A 1 75 ? 0.960 5.529 19.136 1.00 94.75 75 GLY A O 1
ATOM 585 N N . ALA A 1 76 ? -0.449 5.999 20.813 1.00 93.38 76 ALA A N 1
ATOM 586 C CA . ALA A 1 76 ? -0.003 4.892 21.661 1.00 93.38 76 ALA A CA 1
ATOM 587 C C . ALA A 1 76 ? -0.282 3.515 21.032 1.00 93.38 76 ALA A C 1
ATOM 589 O O . ALA A 1 76 ? 0.588 2.648 21.055 1.00 93.38 76 ALA A O 1
ATOM 590 N N . ILE A 1 77 ? -1.460 3.324 20.424 1.00 94.06 77 ILE A N 1
ATOM 591 C CA . ILE A 1 77 ? -1.788 2.090 19.691 1.00 94.06 77 ILE A CA 1
ATOM 592 C C . ILE A 1 77 ? -0.837 1.910 18.502 1.00 94.06 77 ILE A C 1
ATOM 594 O O . ILE A 1 77 ? -0.300 0.823 18.287 1.00 94.06 77 ILE A O 1
ATOM 598 N N . PHE A 1 78 ? -0.607 2.969 17.725 1.00 96.56 78 PHE A N 1
ATOM 599 C CA . PHE A 1 78 ? 0.247 2.875 16.546 1.00 96.56 78 PHE A CA 1
ATOM 600 C C . PHE A 1 78 ? 1.727 2.720 16.867 1.00 96.56 78 PHE A C 1
ATOM 602 O O . PHE A 1 78 ? 2.426 2.081 16.088 1.00 96.56 78 PHE A O 1
ATOM 609 N N . PHE A 1 79 ? 2.191 3.201 18.018 1.00 94.12 79 PHE A N 1
ATOM 610 C CA . PHE A 1 79 ? 3.549 2.941 18.478 1.00 94.12 79 PHE A CA 1
ATOM 611 C C . PHE A 1 79 ? 3.819 1.431 18.584 1.00 94.12 79 PHE A C 1
ATOM 613 O O . PHE A 1 79 ? 4.812 0.946 18.052 1.00 94.12 79 PHE A O 1
ATOM 620 N N . GLU A 1 80 ? 2.909 0.646 19.172 1.00 90.94 80 GLU A N 1
ATOM 621 C CA . GLU A 1 80 ? 3.064 -0.819 19.261 1.00 90.94 80 GLU A CA 1
ATOM 622 C C . GLU A 1 80 ? 3.091 -1.503 17.879 1.00 90.94 80 GLU A C 1
ATOM 624 O O . GLU A 1 80 ? 3.823 -2.479 17.651 1.00 90.94 80 GLU A O 1
ATOM 629 N N . VAL A 1 81 ? 2.309 -0.976 16.933 1.00 95.69 81 VAL A N 1
ATOM 630 C CA . VAL A 1 81 ? 2.281 -1.448 15.542 1.00 95.69 81 VAL A CA 1
ATOM 631 C C . VAL A 1 81 ? 3.595 -1.116 14.835 1.00 95.69 81 VAL A C 1
ATOM 633 O O . VAL A 1 81 ? 4.178 -1.994 14.198 1.00 95.69 81 VAL A O 1
ATOM 636 N N . GLU A 1 82 ? 4.106 0.103 14.998 1.00 96.00 82 GLU A N 1
ATOM 637 C CA . GLU A 1 82 ? 5.393 0.542 14.459 1.00 96.00 82 GLU A CA 1
ATOM 638 C C . GLU A 1 82 ? 6.537 -0.346 14.965 1.00 96.00 82 GLU A C 1
ATOM 640 O O . GLU A 1 82 ? 7.309 -0.865 14.157 1.00 96.00 82 GLU A O 1
ATOM 645 N N . GLN A 1 83 ? 6.606 -0.610 16.277 1.00 92.81 83 GLN A N 1
ATOM 646 C CA . GLN A 1 83 ? 7.623 -1.501 16.856 1.00 92.81 83 GLN A CA 1
ATOM 647 C C . GLN A 1 83 ? 7.593 -2.899 16.214 1.00 92.81 83 GLN A C 1
ATOM 649 O O . GLN A 1 83 ? 8.633 -3.531 16.009 1.00 92.81 83 GLN A O 1
ATOM 654 N N . SER A 1 84 ? 6.403 -3.383 15.847 1.00 93.75 84 SER A N 1
ATOM 655 C CA . SER A 1 84 ? 6.250 -4.656 15.138 1.00 93.75 84 SER A CA 1
ATOM 656 C C . SER A 1 84 ? 6.760 -4.568 13.690 1.00 93.75 84 SER A C 1
ATOM 658 O O . SER A 1 84 ? 7.478 -5.465 13.249 1.00 93.75 84 SER A O 1
ATOM 660 N N . ILE A 1 85 ? 6.468 -3.476 12.971 1.00 95.62 85 ILE A N 1
ATOM 661 C CA . ILE A 1 85 ? 6.890 -3.232 11.574 1.00 95.62 85 ILE A CA 1
ATOM 662 C C . ILE A 1 85 ? 8.404 -3.013 11.441 1.00 95.62 85 ILE A C 1
ATOM 664 O O . ILE A 1 85 ? 9.001 -3.384 10.427 1.00 95.62 85 ILE A O 1
ATOM 668 N N . GLN A 1 86 ? 9.060 -2.481 12.471 1.00 91.81 86 GLN A N 1
ATOM 669 C CA . GLN A 1 86 ? 10.521 -2.343 12.498 1.00 91.81 86 GLN A CA 1
ATOM 670 C C . GLN A 1 86 ? 11.249 -3.701 12.461 1.00 91.81 86 GLN A C 1
ATOM 672 O O . GLN A 1 86 ? 12.441 -3.756 12.164 1.00 91.81 86 GLN A O 1
ATOM 677 N N . GLY A 1 87 ? 10.544 -4.811 12.714 1.00 86.19 87 GLY A N 1
ATOM 678 C CA . GLY A 1 87 ? 11.065 -6.167 12.527 1.00 86.19 87 GLY A CA 1
ATOM 679 C C . GLY A 1 87 ? 11.952 -6.680 13.663 1.00 86.19 87 GLY A C 1
ATOM 680 O O . GLY A 1 87 ? 12.502 -7.775 13.551 1.00 86.19 87 GLY A O 1
ATOM 681 N N . MET A 1 88 ? 12.045 -5.954 14.785 1.00 85.25 88 MET A N 1
ATOM 682 C CA . MET A 1 88 ? 12.846 -6.346 15.959 1.00 85.25 88 MET A CA 1
ATOM 683 C C . MET A 1 88 ? 12.446 -7.705 16.551 1.00 85.25 88 MET A C 1
ATOM 685 O O . MET A 1 88 ? 13.265 -8.398 17.146 1.00 85.25 88 MET A O 1
ATOM 689 N N . HIS A 1 89 ? 11.192 -8.112 16.358 1.00 88.88 89 HIS A N 1
ATOM 690 C CA . HIS A 1 89 ? 10.641 -9.374 16.858 1.00 88.88 89 HIS A CA 1
ATOM 691 C C . HIS A 1 89 ? 10.529 -10.463 15.774 1.00 88.88 89 HIS A C 1
ATOM 693 O O . HIS A 1 89 ? 9.783 -11.430 15.937 1.00 88.88 89 HIS A O 1
ATOM 699 N N . GLY A 1 90 ? 11.247 -10.304 14.661 1.00 91.12 90 GLY A N 1
ATOM 700 C CA . GLY A 1 90 ? 11.302 -11.266 13.563 1.00 91.12 90 GLY A CA 1
ATOM 701 C C . GLY A 1 90 ? 10.294 -11.012 12.430 1.00 91.12 90 GLY A C 1
ATOM 702 O O . GLY A 1 90 ? 9.319 -10.269 12.591 1.00 91.12 90 GLY A O 1
ATOM 703 N N . PRO A 1 91 ? 10.504 -11.658 11.266 1.00 92.12 91 PRO A N 1
ATOM 704 C CA . PRO A 1 91 ? 9.794 -11.346 10.021 1.00 92.12 91 PRO A CA 1
ATOM 705 C C . PRO A 1 91 ? 8.299 -11.686 10.056 1.00 92.12 91 PRO A C 1
ATOM 707 O O . PRO A 1 91 ? 7.494 -11.007 9.425 1.00 92.12 91 PRO A O 1
ATOM 710 N N . ASN A 1 92 ? 7.886 -12.690 10.836 1.00 93.25 92 ASN A N 1
ATOM 711 C CA . ASN A 1 92 ? 6.468 -13.042 10.965 1.00 93.25 92 ASN A CA 1
ATOM 712 C C . ASN A 1 92 ? 5.671 -11.954 11.702 1.00 93.25 92 ASN A C 1
ATOM 714 O O . ASN A 1 92 ? 4.555 -11.626 11.294 1.00 93.25 92 ASN A O 1
ATOM 718 N N . ARG A 1 93 ? 6.246 -11.358 12.758 1.00 94.38 93 ARG A N 1
ATOM 719 C CA . ARG A 1 93 ? 5.617 -10.232 13.466 1.00 94.38 93 ARG A CA 1
ATOM 720 C C . ARG A 1 93 ? 5.654 -8.960 12.629 1.00 94.38 93 ARG A C 1
ATOM 722 O O . ARG A 1 93 ? 4.664 -8.237 12.599 1.00 94.38 93 ARG A O 1
ATOM 729 N N . GLN A 1 94 ? 6.741 -8.750 11.887 1.00 95.62 94 GLN A N 1
ATOM 730 C CA . GLN A 1 94 ? 6.832 -7.677 10.901 1.00 95.62 94 GLN A CA 1
ATOM 731 C C . GLN A 1 94 ? 5.697 -7.754 9.878 1.00 95.62 94 GLN A C 1
ATOM 733 O O . GLN A 1 94 ? 4.942 -6.798 9.710 1.00 95.62 94 GLN A O 1
ATOM 738 N N . PHE A 1 95 ? 5.524 -8.923 9.258 1.00 95.31 95 PHE A N 1
ATOM 739 C CA . PHE A 1 95 ? 4.450 -9.183 8.309 1.00 95.31 95 PHE A CA 1
ATOM 740 C C . PHE A 1 95 ? 3.062 -8.942 8.917 1.00 95.31 95 PHE A C 1
ATOM 742 O O . PHE A 1 95 ? 2.219 -8.319 8.278 1.00 95.31 95 PHE A O 1
ATOM 749 N N . ALA A 1 96 ? 2.811 -9.391 10.150 1.00 95.69 96 ALA A N 1
ATOM 750 C CA . ALA A 1 96 ? 1.522 -9.174 10.805 1.00 95.69 96 ALA A CA 1
ATOM 751 C C . ALA A 1 96 ? 1.233 -7.695 11.100 1.00 95.69 96 ALA A C 1
ATOM 753 O O . ALA A 1 96 ? 0.100 -7.258 10.902 1.00 95.69 96 ALA A O 1
ATOM 754 N N . GLY A 1 97 ? 2.242 -6.919 11.511 1.00 96.81 97 GLY A N 1
ATOM 755 C CA . GLY A 1 97 ? 2.104 -5.473 11.694 1.00 96.81 97 GLY A CA 1
ATOM 756 C C . GLY A 1 97 ? 1.785 -4.747 10.390 1.00 96.81 97 GLY A C 1
ATOM 757 O O . GLY A 1 97 ? 0.850 -3.949 10.344 1.00 96.81 97 GLY A O 1
ATOM 758 N N . ILE A 1 98 ? 2.488 -5.094 9.309 1.00 97.69 98 ILE A N 1
ATOM 759 C CA . ILE A 1 98 ? 2.232 -4.537 7.974 1.00 97.69 98 ILE A CA 1
ATOM 760 C C . ILE A 1 98 ? 0.818 -4.896 7.495 1.00 97.69 98 ILE A C 1
ATOM 762 O O . ILE A 1 98 ? 0.067 -4.019 7.077 1.00 97.69 98 ILE A O 1
ATOM 766 N N . ASN A 1 99 ? 0.416 -6.165 7.607 1.00 96.44 99 ASN A N 1
ATOM 767 C CA . ASN A 1 99 ? -0.918 -6.613 7.204 1.00 96.44 99 ASN A CA 1
ATOM 768 C C . ASN A 1 99 ? -2.039 -5.991 8.044 1.00 96.44 99 ASN A C 1
ATOM 770 O O . ASN A 1 99 ? -3.141 -5.779 7.533 1.00 96.44 99 ASN A O 1
ATOM 774 N N . PHE A 1 100 ? -1.792 -5.711 9.326 1.00 97.81 100 PHE A N 1
ATOM 775 C CA . PHE A 1 100 ? -2.747 -4.961 10.133 1.00 97.81 100 PHE A CA 1
ATOM 776 C C . PHE A 1 100 ? -2.939 -3.548 9.577 1.00 97.81 100 PHE A C 1
ATOM 778 O O . PHE A 1 100 ? -4.084 -3.136 9.406 1.00 97.81 100 PHE A O 1
ATOM 785 N N . LEU A 1 101 ? -1.864 -2.834 9.221 1.00 98.25 101 LEU A N 1
ATOM 786 C CA . LEU A 1 101 ? -1.995 -1.522 8.580 1.00 98.25 101 LEU A CA 1
ATOM 787 C C . LEU A 1 101 ? -2.686 -1.603 7.215 1.00 98.25 101 LEU A C 1
ATOM 789 O O . LEU A 1 101 ? -3.538 -0.769 6.937 1.00 98.25 101 LEU A O 1
ATOM 793 N N . GLU A 1 102 ? -2.401 -2.622 6.403 1.00 97.56 102 GLU A N 1
ATOM 794 C CA . GLU A 1 102 ? -3.096 -2.861 5.123 1.00 97.56 102 GLU A CA 1
ATOM 795 C C . GLU A 1 102 ? -4.616 -3.017 5.335 1.00 97.56 102 GLU A C 1
ATOM 797 O O . GLU A 1 102 ? -5.454 -2.415 4.650 1.00 97.56 102 GLU A O 1
ATOM 802 N N . THR A 1 103 ? -4.983 -3.781 6.365 1.00 97.94 103 THR A N 1
ATOM 803 C CA . THR A 1 103 ? -6.376 -3.993 6.775 1.00 97.94 103 THR A CA 1
ATOM 804 C C . THR A 1 103 ? -7.002 -2.706 7.314 1.00 97.94 103 THR A C 1
ATOM 806 O O . THR A 1 103 ? -8.148 -2.395 6.997 1.00 97.94 103 THR A O 1
ATOM 809 N N . LEU A 1 104 ? -6.251 -1.921 8.085 1.00 98.38 104 LEU A N 1
ATOM 810 C CA . LEU A 1 104 ? -6.699 -0.649 8.637 1.00 98.38 104 LEU A CA 1
ATOM 811 C C . LEU A 1 104 ? -6.935 0.398 7.546 1.00 98.38 104 LEU A C 1
ATOM 813 O O . LEU A 1 104 ? -7.998 1.010 7.510 1.00 98.38 104 LEU A O 1
ATOM 817 N N . VAL A 1 105 ? -5.988 0.574 6.626 1.00 97.88 105 VAL A N 1
ATOM 818 C CA . VAL A 1 105 ? -6.141 1.473 5.475 1.00 97.88 105 VAL A CA 1
ATOM 819 C C . VAL A 1 105 ? -7.361 1.048 4.650 1.00 97.88 105 VAL A C 1
ATOM 821 O O . VAL A 1 105 ? -8.189 1.890 4.304 1.00 97.88 105 VAL A O 1
ATOM 824 N N . SER A 1 106 ? -7.560 -0.258 4.431 1.00 96.94 106 SER A N 1
ATOM 825 C CA . SER A 1 106 ? -8.762 -0.773 3.755 1.00 96.94 106 SER A CA 1
ATOM 826 C C . SER A 1 106 ? -10.042 -0.396 4.500 1.00 96.94 106 SER A C 1
ATOM 828 O O . SER A 1 106 ? -11.000 0.080 3.897 1.00 96.94 106 SER A O 1
ATOM 830 N N . GLU A 1 107 ? -10.066 -0.559 5.819 1.00 97.81 107 GLU A N 1
ATOM 831 C CA . GLU A 1 107 ? -11.246 -0.266 6.626 1.00 97.81 107 GLU A CA 1
ATOM 832 C C . GLU A 1 107 ? -11.602 1.227 6.590 1.00 97.81 107 GLU A C 1
ATOM 834 O O . GLU A 1 107 ? -12.778 1.582 6.635 1.00 97.81 107 GLU A O 1
ATOM 839 N N . PHE A 1 108 ? -10.620 2.125 6.471 1.00 97.31 108 PHE A N 1
ATOM 840 C CA . PHE A 1 108 ? -10.850 3.570 6.380 1.00 97.31 108 PHE A CA 1
ATOM 841 C C . PHE A 1 108 ? -11.197 4.063 4.970 1.00 97.31 108 PHE A C 1
ATOM 843 O O . PHE A 1 108 ? -11.813 5.123 4.850 1.00 97.31 108 PHE A O 1
ATOM 850 N N . SER A 1 109 ? -10.872 3.303 3.922 1.00 92.56 109 SER A N 1
ATOM 851 C CA . SER A 1 109 ? -11.231 3.650 2.545 1.00 92.56 109 SER A CA 1
ATOM 852 C C . SER A 1 109 ? -12.741 3.484 2.288 1.00 92.56 109 SER A C 1
ATOM 854 O O . SER A 1 109 ? -13.308 2.443 2.626 1.00 92.56 109 SER A O 1
ATOM 856 N N . PRO A 1 110 ? -13.424 4.453 1.643 1.00 84.94 110 PRO A N 1
ATOM 857 C CA . PRO A 1 110 ? -14.863 4.367 1.371 1.00 84.94 110 PRO A CA 1
ATOM 858 C C . PRO A 1 110 ? -15.295 3.159 0.530 1.00 84.94 110 PRO A C 1
ATOM 860 O O . PRO A 1 110 ? -16.419 2.691 0.683 1.00 84.94 110 PRO A O 1
ATOM 863 N N . SER A 1 111 ? -14.434 2.657 -0.361 1.00 85.62 111 SER A N 1
ATOM 864 C CA . SER A 1 111 ? -14.752 1.529 -1.251 1.00 85.62 111 SER A CA 1
ATOM 865 C C . SER A 1 111 ? -14.748 0.171 -0.548 1.00 85.62 111 SER A C 1
ATOM 867 O O . SER A 1 111 ? -15.338 -0.780 -1.055 1.00 85.62 111 SER A O 1
ATOM 869 N N . THR A 1 112 ? -14.077 0.076 0.599 1.00 90.56 112 THR A N 1
ATOM 870 C CA . THR A 1 112 ? -13.792 -1.186 1.299 1.00 90.56 112 THR A CA 1
ATOM 871 C C . THR A 1 112 ? -14.191 -1.162 2.773 1.00 90.56 112 THR A C 1
ATOM 873 O O . THR A 1 112 ? -14.079 -2.182 3.450 1.00 90.56 112 THR A O 1
ATOM 876 N N . ALA A 1 113 ? -14.675 -0.023 3.272 1.00 90.19 113 ALA A N 1
ATOM 877 C CA . ALA A 1 113 ? -15.152 0.131 4.637 1.00 90.19 113 ALA A CA 1
ATOM 878 C C . ALA A 1 113 ? -16.269 -0.865 4.967 1.00 90.19 113 ALA A C 1
ATOM 880 O O . ALA A 1 113 ? -17.223 -1.041 4.204 1.00 90.19 113 ALA A O 1
ATOM 881 N N . SER A 1 114 ? -16.190 -1.468 6.150 1.00 90.44 114 SER A N 1
ATOM 882 C CA . SER A 1 114 ? -17.260 -2.323 6.644 1.00 90.44 114 SER A CA 1
ATOM 883 C C . SER A 1 114 ? -18.481 -1.501 7.074 1.00 90.44 114 SER A C 1
ATOM 885 O O . SER A 1 114 ? -18.383 -0.341 7.487 1.00 90.44 114 SER A O 1
ATOM 887 N N . SER A 1 115 ? -19.665 -2.115 6.991 1.00 87.25 115 SER A N 1
ATOM 888 C CA . SER A 1 115 ? -20.898 -1.480 7.458 1.00 87.25 115 SER A CA 1
ATOM 889 C C . SER A 1 115 ? -20.918 -1.413 8.985 1.00 87.25 115 SER A C 1
ATOM 891 O O . SER A 1 115 ? -20.852 -2.442 9.658 1.00 87.25 115 SER A O 1
ATOM 893 N N . MET A 1 116 ? -21.038 -0.199 9.529 1.00 89.62 116 MET A N 1
ATOM 894 C CA . MET A 1 116 ? -21.155 0.052 10.974 1.00 89.62 116 MET A CA 1
ATOM 895 C C . MET A 1 116 ? -22.487 0.704 11.369 1.00 89.62 116 MET A C 1
ATOM 897 O O . MET A 1 116 ? -22.671 1.051 12.532 1.00 89.62 116 MET A O 1
ATOM 901 N N . GLY A 1 117 ? -23.401 0.909 10.413 1.00 88.31 117 GLY A N 1
ATOM 902 C CA . GLY A 1 117 ? -24.663 1.620 10.654 1.00 88.31 117 GLY A CA 1
ATOM 903 C C . GLY A 1 117 ? -24.488 3.100 11.024 1.00 88.31 117 GLY A C 1
ATOM 904 O O . GLY A 1 117 ? -25.360 3.667 11.676 1.00 88.31 117 GLY A O 1
ATOM 905 N N . LEU A 1 118 ? -23.363 3.714 10.639 1.00 92.62 118 LEU A N 1
ATOM 906 C CA . LEU A 1 118 ? -23.052 5.121 10.899 1.00 92.62 118 LEU A CA 1
ATOM 907 C C . LEU A 1 118 ? -23.255 5.992 9.646 1.00 92.62 118 LEU A C 1
ATOM 909 O O . LEU A 1 118 ? -23.192 5.472 8.528 1.00 92.62 118 LEU A O 1
ATOM 913 N N . PRO A 1 119 ? -23.493 7.309 9.807 1.00 93.75 119 PRO A N 1
ATOM 914 C CA . PRO A 1 119 ? -23.658 8.225 8.680 1.00 93.75 119 PRO A CA 1
ATOM 915 C C . PRO A 1 119 ? -22.408 8.323 7.799 1.00 93.75 119 PRO A C 1
ATOM 917 O O . PRO A 1 119 ? -21.283 8.105 8.253 1.00 93.75 119 PRO A O 1
ATOM 920 N N . LYS A 1 120 ? -22.586 8.729 6.540 1.00 92.12 120 LYS A N 1
ATOM 921 C CA . LYS A 1 120 ? -21.473 8.922 5.599 1.00 92.12 120 LYS A CA 1
ATOM 922 C C . LYS A 1 120 ? -20.465 9.954 6.115 1.00 92.12 120 LYS A C 1
ATOM 924 O O . LYS A 1 120 ? -19.263 9.759 5.970 1.00 92.12 120 LYS A O 1
ATOM 929 N N . GLU A 1 121 ? -20.944 10.999 6.780 1.00 94.94 121 GLU A N 1
ATOM 930 C CA . GLU A 1 121 ? -20.137 12.084 7.340 1.00 94.94 121 GLU A CA 1
ATOM 931 C C . GLU A 1 121 ? -19.121 11.561 8.361 1.00 94.94 121 GLU A C 1
ATOM 933 O O . GLU A 1 121 ? -17.990 12.040 8.407 1.00 94.94 121 GLU A O 1
ATOM 938 N N . PHE A 1 122 ? -19.492 10.539 9.142 1.00 95.75 122 PHE A N 1
ATOM 939 C CA . PHE A 1 122 ? -18.571 9.868 10.058 1.00 95.75 122 PHE A CA 1
ATOM 940 C C . PHE A 1 122 ? -17.410 9.224 9.291 1.00 95.75 122 PHE A C 1
ATOM 942 O O . PHE A 1 122 ? -16.244 9.388 9.655 1.00 95.75 122 PHE A O 1
ATOM 949 N N . HIS A 1 123 ? -17.719 8.506 8.209 1.00 95.25 123 HIS A N 1
ATOM 950 C CA . HIS A 1 123 ? -16.713 7.846 7.382 1.00 95.25 123 HIS A CA 1
ATOM 951 C C . HIS A 1 123 ? -15.816 8.852 6.654 1.00 95.25 123 HIS A C 1
ATOM 953 O O . HIS A 1 123 ? -14.601 8.660 6.647 1.00 95.25 123 HIS A O 1
ATOM 959 N N . ASP A 1 124 ? -16.384 9.938 6.127 1.00 94.25 124 ASP A N 1
ATOM 960 C CA . ASP A 1 124 ? -15.634 11.016 5.475 1.00 94.25 124 ASP A CA 1
ATOM 961 C C . ASP A 1 124 ? -14.669 11.709 6.461 1.00 94.25 124 ASP A C 1
ATOM 963 O O . ASP A 1 124 ? -13.514 11.973 6.117 1.00 94.25 124 ASP A O 1
ATOM 967 N N . GLN A 1 125 ? -15.093 11.941 7.712 1.00 95.81 125 GLN A N 1
ATOM 968 C CA . GLN A 1 125 ? -14.232 12.495 8.767 1.00 95.81 125 GLN A CA 1
ATOM 969 C C . GLN A 1 125 ? -13.107 11.536 9.167 1.00 95.81 125 GLN A C 1
ATOM 971 O O . GLN A 1 125 ? -11.961 11.963 9.321 1.00 95.81 125 GLN A O 1
ATOM 976 N N . CYS A 1 126 ? -13.403 10.240 9.309 1.00 96.62 126 CYS A N 1
ATOM 977 C CA . CYS A 1 126 ? -12.383 9.228 9.587 1.00 96.62 126 CYS A CA 1
ATOM 978 C C . CYS A 1 126 ? -11.351 9.158 8.457 1.00 96.62 126 CYS A C 1
ATOM 980 O O . CYS A 1 126 ? -10.153 9.153 8.732 1.00 96.62 126 CYS A O 1
ATOM 982 N N . GLN A 1 127 ? -11.812 9.147 7.202 1.00 95.69 127 GLN A N 1
ATOM 983 C CA . GLN A 1 127 ? -10.959 9.117 6.016 1.00 95.69 127 GLN A CA 1
ATOM 984 C C . GLN A 1 127 ? -9.990 10.307 6.008 1.00 95.69 127 GLN A C 1
ATOM 986 O O . GLN A 1 127 ? -8.777 10.111 5.953 1.00 95.69 127 GLN A O 1
ATOM 991 N N . LEU A 1 128 ? -10.520 11.531 6.120 1.00 94.50 128 LEU A N 1
ATOM 992 C CA . LEU A 1 128 ? -9.715 12.753 6.124 1.00 94.50 128 LEU A CA 1
ATOM 993 C C . LEU A 1 128 ? -8.744 12.790 7.310 1.00 94.50 128 LEU A C 1
ATOM 995 O O . LEU A 1 128 ? -7.582 13.160 7.163 1.00 94.50 128 LEU A O 1
ATOM 999 N N . SER A 1 129 ? -9.208 12.387 8.495 1.00 96.06 129 SER A N 1
ATOM 1000 C CA . SER A 1 129 ? -8.366 12.373 9.686 1.00 96.06 129 SER A CA 1
ATOM 1001 C C . SER A 1 129 ? -7.231 11.353 9.588 1.00 96.06 129 SER A C 1
ATOM 1003 O O . SER A 1 129 ? -6.167 11.633 10.133 1.00 96.06 129 SER A O 1
ATOM 1005 N N . LEU A 1 130 ? -7.432 10.191 8.960 1.00 96.88 130 LEU A N 1
ATOM 1006 C CA . LEU A 1 130 ? -6.354 9.222 8.742 1.00 96.88 130 LEU A CA 1
ATOM 1007 C C . LEU A 1 130 ? -5.335 9.765 7.734 1.00 96.88 130 LEU A C 1
ATOM 1009 O O . LEU A 1 130 ? -4.134 9.730 8.002 1.00 96.88 130 LEU A O 1
ATOM 1013 N N . GLU A 1 131 ? -5.827 10.306 6.615 1.00 95.31 131 GLU A N 1
ATOM 1014 C CA . GLU A 1 131 ? -5.016 10.875 5.533 1.00 95.31 131 GLU A CA 1
ATOM 1015 C C . GLU A 1 131 ? -4.062 11.958 6.042 1.00 95.31 131 GLU A C 1
ATOM 1017 O O . GLU A 1 131 ? -2.863 11.899 5.781 1.00 95.31 131 GLU A O 1
ATOM 1022 N N . VAL A 1 132 ? -4.588 12.917 6.809 1.00 93.50 132 VAL A N 1
ATOM 1023 C CA . VAL A 1 132 ? -3.815 14.072 7.283 1.00 93.50 132 VAL A CA 1
ATOM 1024 C C . VAL A 1 132 ? -2.869 13.709 8.428 1.00 93.50 132 VAL A C 1
ATOM 1026 O O . VAL A 1 132 ? -1.788 14.286 8.513 1.00 93.50 132 VAL A O 1
ATOM 1029 N N . LYS A 1 133 ? -3.266 12.799 9.328 1.00 94.56 133 LYS A N 1
ATOM 1030 C CA . LYS A 1 133 ? -2.536 12.587 10.590 1.00 94.56 133 LYS A CA 1
ATOM 1031 C C . LYS A 1 133 ? -1.582 11.397 10.600 1.00 94.56 133 LYS A C 1
ATOM 1033 O O . LYS A 1 133 ? -0.627 11.454 11.356 1.00 94.56 133 LYS A O 1
ATOM 1038 N N . PHE A 1 134 ? -1.855 10.329 9.844 1.00 96.62 134 PHE A N 1
ATOM 1039 C CA . PHE A 1 134 ? -1.140 9.051 10.020 1.00 96.62 134 PHE A CA 1
ATOM 1040 C C . PHE A 1 134 ? -0.723 8.369 8.714 1.00 96.62 134 PHE A C 1
ATOM 1042 O O . PHE A 1 134 ? 0.210 7.572 8.709 1.00 96.62 134 PHE A O 1
ATOM 1049 N N . LEU A 1 135 ? -1.386 8.656 7.589 1.00 96.62 135 LEU A N 1
ATOM 1050 C CA . LEU A 1 135 ? -1.145 7.930 6.339 1.00 96.62 135 LEU A CA 1
ATOM 1051 C C . LEU A 1 135 ? 0.297 8.096 5.820 1.00 96.62 135 LEU A C 1
ATOM 1053 O O . LEU A 1 135 ? 0.877 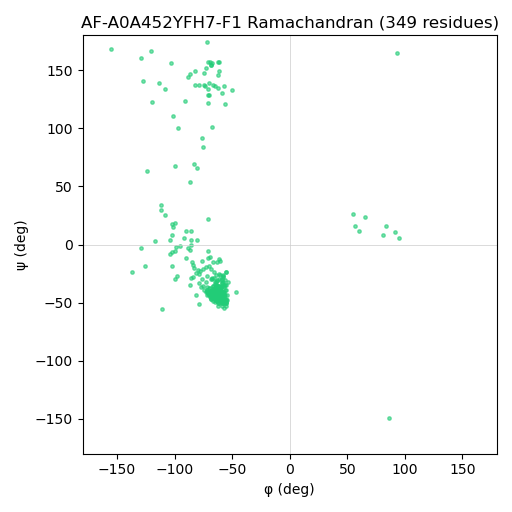7.141 5.304 1.00 96.62 135 LEU A O 1
ATOM 1057 N N . LYS A 1 136 ? 0.885 9.286 6.010 1.00 96.62 136 LYS A N 1
ATOM 1058 C CA . LYS A 1 136 ? 2.297 9.568 5.700 1.00 96.62 136 LYS A CA 1
ATOM 1059 C C . LYS A 1 136 ? 3.243 8.728 6.568 1.00 96.62 136 LYS A C 1
ATOM 1061 O O . LYS A 1 136 ? 4.175 8.129 6.040 1.00 96.62 136 LYS A O 1
ATOM 1066 N N . ASP A 1 137 ? 2.962 8.608 7.865 1.00 97.50 137 ASP A N 1
ATOM 1067 C CA . ASP A 1 137 ? 3.774 7.805 8.789 1.00 97.50 137 ASP A CA 1
ATOM 1068 C C . ASP A 1 137 ? 3.720 6.316 8.433 1.00 97.50 137 ASP A C 1
ATOM 1070 O O . ASP A 1 137 ? 4.750 5.649 8.383 1.00 97.50 137 ASP A O 1
ATOM 1074 N N . PHE A 1 138 ? 2.538 5.801 8.080 1.00 98.38 138 PHE A N 1
ATOM 1075 C CA . PHE A 1 138 ? 2.384 4.407 7.649 1.00 98.38 138 PHE A CA 1
ATOM 1076 C C . PHE A 1 138 ? 3.208 4.103 6.395 1.00 98.38 138 PHE A C 1
ATOM 1078 O O . PHE A 1 138 ? 3.814 3.033 6.299 1.00 98.38 138 PHE A O 1
ATOM 1085 N N . TYR A 1 139 ? 3.266 5.053 5.456 1.00 98.19 139 TYR A N 1
ATOM 1086 C CA . TYR A 1 139 ? 4.124 4.948 4.280 1.00 98.19 139 TYR A CA 1
ATOM 1087 C C . TYR A 1 139 ? 5.606 4.897 4.675 1.00 98.19 139 TYR A C 1
ATOM 1089 O O . TYR A 1 139 ? 6.319 3.994 4.239 1.00 98.19 139 TYR A O 1
ATOM 1097 N N . CYS A 1 140 ? 6.060 5.805 5.548 1.00 97.62 140 CYS A N 1
ATOM 1098 C CA . CYS A 1 140 ? 7.434 5.819 6.063 1.00 97.62 140 CYS A CA 1
ATOM 1099 C C . CYS A 1 140 ? 7.816 4.503 6.747 1.00 97.62 140 CYS A C 1
ATOM 1101 O O . CYS A 1 140 ? 8.912 3.986 6.529 1.00 97.62 140 CYS A O 1
ATOM 1103 N N . TRP A 1 141 ? 6.925 3.941 7.564 1.00 98.06 141 TRP A N 1
ATOM 1104 C CA . TRP A 1 141 ? 7.177 2.677 8.256 1.00 98.06 141 TRP A CA 1
ATOM 1105 C C . TRP A 1 141 ? 7.301 1.509 7.281 1.00 98.06 141 TRP A C 1
ATOM 1107 O O . TRP A 1 141 ? 8.206 0.686 7.420 1.00 98.06 141 TRP A O 1
ATOM 1117 N N . ALA A 1 142 ? 6.439 1.456 6.263 1.00 98.06 142 ALA A N 1
ATOM 1118 C CA . ALA A 1 142 ? 6.531 0.460 5.202 1.00 98.06 142 ALA A CA 1
ATOM 1119 C C . ALA A 1 142 ? 7.833 0.610 4.395 1.00 98.06 142 ALA A C 1
ATOM 1121 O O . ALA A 1 142 ? 8.534 -0.375 4.157 1.00 98.06 142 ALA A O 1
ATOM 1122 N N . GLN A 1 143 ? 8.209 1.840 4.043 1.00 97.06 143 GLN A N 1
ATOM 1123 C CA . GLN A 1 143 ? 9.466 2.142 3.361 1.00 97.06 143 GLN A CA 1
ATOM 1124 C C . GLN A 1 143 ? 10.678 1.690 4.188 1.00 97.06 143 GLN A C 1
ATOM 1126 O O . GLN A 1 143 ? 11.555 0.996 3.672 1.00 97.06 143 GLN A O 1
ATOM 1131 N N . ALA A 1 144 ? 10.710 2.018 5.481 1.00 95.62 144 ALA A N 1
ATOM 1132 C CA . ALA A 1 144 ? 11.772 1.591 6.387 1.00 95.62 144 ALA A CA 1
ATOM 1133 C C . ALA A 1 144 ? 11.844 0.058 6.506 1.00 95.62 144 ALA A C 1
ATOM 1135 O O . ALA A 1 144 ? 12.936 -0.509 6.491 1.00 95.62 144 ALA A O 1
ATOM 1136 N N . ALA A 1 145 ? 10.700 -0.633 6.559 1.00 95.81 145 ALA A N 1
ATOM 1137 C CA . ALA A 1 145 ? 10.653 -2.096 6.581 1.00 95.81 145 ALA A CA 1
ATOM 1138 C C . ALA A 1 145 ? 11.271 -2.721 5.317 1.00 95.81 145 ALA A C 1
ATOM 1140 O O . ALA A 1 145 ? 12.030 -3.692 5.415 1.00 95.81 145 ALA A O 1
ATOM 1141 N N . VAL A 1 146 ? 11.002 -2.146 4.140 1.00 95.38 146 VAL A N 1
ATOM 1142 C CA . VAL A 1 146 ? 11.631 -2.566 2.879 1.00 95.38 146 VAL A CA 1
ATOM 1143 C C . VAL A 1 146 ? 13.138 -2.302 2.911 1.00 95.38 146 VAL A C 1
ATOM 1145 O O . VAL A 1 146 ? 13.918 -3.205 2.619 1.00 95.38 146 VAL A O 1
ATOM 1148 N N . PHE A 1 147 ? 13.577 -1.114 3.332 1.00 92.62 147 PHE A N 1
ATOM 1149 C CA . PHE A 1 147 ? 15.004 -0.769 3.392 1.00 92.62 147 PHE A CA 1
ATOM 1150 C C . PHE A 1 147 ? 15.789 -1.682 4.339 1.00 92.62 147 PHE A C 1
ATOM 1152 O O . PHE A 1 147 ? 16.857 -2.177 3.982 1.00 92.62 147 PHE A O 1
ATOM 1159 N N . ASN A 1 148 ? 15.226 -1.980 5.510 1.00 90.00 148 ASN A N 1
ATOM 1160 C CA . ASN A 1 148 ? 15.856 -2.835 6.516 1.00 90.00 148 ASN A CA 1
ATOM 1161 C C . ASN A 1 148 ? 15.961 -4.306 6.082 1.00 90.00 148 ASN A C 1
ATOM 1163 O O . ASN A 1 148 ? 16.763 -5.062 6.636 1.00 90.00 148 ASN A O 1
ATOM 1167 N N . THR A 1 149 ? 15.147 -4.734 5.114 1.00 89.88 149 THR A N 1
ATOM 1168 C CA . THR A 1 149 ? 15.149 -6.109 4.590 1.00 89.88 149 THR A CA 1
ATOM 1169 C C . THR A 1 149 ? 15.863 -6.237 3.246 1.00 89.88 149 THR A C 1
ATOM 1171 O O . THR A 1 149 ? 16.293 -7.336 2.901 1.00 89.88 149 THR A O 1
ATOM 1174 N N . ALA A 1 150 ? 16.063 -5.133 2.521 1.00 91.25 150 ALA A N 1
ATOM 1175 C CA . ALA A 1 150 ? 16.588 -5.123 1.159 1.00 91.25 150 ALA A CA 1
ATOM 1176 C C . ALA A 1 150 ? 17.963 -5.788 1.028 1.00 91.25 150 ALA A C 1
ATOM 1178 O O . ALA A 1 150 ? 18.132 -6.650 0.175 1.00 91.25 150 ALA A O 1
ATOM 1179 N N . ASP A 1 151 ? 18.930 -5.443 1.884 1.00 88.31 151 ASP A N 1
ATOM 1180 C CA . ASP A 1 151 ? 20.285 -6.009 1.804 1.00 88.31 151 ASP A CA 1
ATOM 1181 C C . ASP A 1 151 ? 20.274 -7.537 1.956 1.00 88.31 151 ASP A C 1
ATOM 1183 O O . ASP A 1 151 ? 20.846 -8.259 1.140 1.00 88.31 151 ASP A O 1
ATOM 1187 N N . LYS A 1 152 ? 19.511 -8.046 2.932 1.00 88.75 152 LYS A N 1
ATOM 1188 C CA . LYS A 1 152 ? 19.309 -9.489 3.116 1.00 88.75 152 LYS A CA 1
ATOM 1189 C C . LYS A 1 152 ? 18.667 -10.103 1.876 1.00 88.75 152 LYS A C 1
ATOM 1191 O O . LYS A 1 152 ? 19.153 -11.122 1.390 1.00 88.75 152 LYS A O 1
ATOM 1196 N N . ILE A 1 153 ? 17.620 -9.458 1.349 1.00 90.62 153 ILE A N 1
ATOM 1197 C CA . ILE A 1 153 ? 16.889 -9.888 0.150 1.00 90.62 153 ILE A CA 1
ATOM 1198 C C . ILE A 1 153 ? 17.795 -9.991 -1.071 1.00 90.62 153 ILE A C 1
ATOM 1200 O O . ILE A 1 153 ? 17.686 -10.951 -1.830 1.00 90.62 153 ILE A O 1
ATOM 1204 N N . LEU A 1 154 ? 18.707 -9.045 -1.256 1.00 89.31 154 LEU A N 1
ATOM 1205 C CA . LEU A 1 154 ? 19.591 -9.008 -2.414 1.00 89.31 154 LEU A CA 1
ATOM 1206 C C . LEU A 1 154 ? 20.794 -9.944 -2.237 1.00 89.31 154 LEU A C 1
ATOM 1208 O O . LEU A 1 154 ? 21.086 -10.732 -3.135 1.00 89.31 154 LEU A O 1
ATOM 1212 N N . ASN A 1 155 ? 21.417 -9.966 -1.060 1.00 84.12 155 ASN A N 1
ATOM 1213 C CA . ASN A 1 155 ? 22.748 -10.555 -0.876 1.00 84.12 155 ASN A CA 1
ATOM 1214 C C . ASN A 1 155 ? 22.769 -11.933 -0.196 1.00 84.12 155 ASN A C 1
ATOM 1216 O O . ASN A 1 155 ? 23.820 -12.567 -0.152 1.00 84.12 155 ASN A O 1
ATOM 1220 N N . SER A 1 156 ? 21.642 -12.424 0.332 1.00 77.25 156 SER A N 1
ATOM 1221 C CA . SER A 1 156 ? 21.580 -13.708 1.054 1.00 77.25 156 SER A CA 1
ATOM 1222 C C . SER A 1 156 ? 20.616 -14.720 0.416 1.00 77.25 156 SER A C 1
ATOM 1224 O O . SER A 1 156 ? 19.777 -14.373 -0.423 1.00 77.25 156 SER A O 1
ATOM 1226 N N . ASN A 1 157 ? 20.724 -15.986 0.843 1.00 71.56 157 ASN A N 1
ATOM 1227 C CA . ASN A 1 157 ? 19.687 -17.005 0.649 1.00 71.56 157 ASN A CA 1
ATOM 1228 C C . ASN A 1 157 ? 18.567 -16.724 1.655 1.00 71.56 157 ASN A C 1
ATOM 1230 O O . ASN A 1 157 ? 18.635 -17.121 2.816 1.00 71.56 157 ASN A O 1
ATOM 1234 N N . VAL A 1 158 ? 17.598 -15.936 1.213 1.00 68.62 158 VAL A N 1
ATOM 1235 C CA . VAL A 1 158 ? 16.548 -15.344 2.047 1.00 68.62 158 VAL A CA 1
ATOM 1236 C C . VAL A 1 158 ? 15.528 -16.397 2.442 1.00 68.62 158 VAL A C 1
ATOM 1238 O O . VAL A 1 158 ? 15.257 -17.317 1.670 1.00 68.62 158 VAL A O 1
ATOM 1241 N N . THR A 1 159 ? 14.944 -16.274 3.636 1.00 76.00 159 THR A N 1
ATOM 1242 C CA . THR A 1 159 ? 13.848 -17.155 4.033 1.00 76.00 159 THR A CA 1
ATOM 1243 C C . THR A 1 159 ? 12.518 -16.583 3.541 1.00 76.00 159 THR A C 1
ATOM 1245 O O . THR A 1 159 ? 12.309 -15.372 3.473 1.00 76.00 15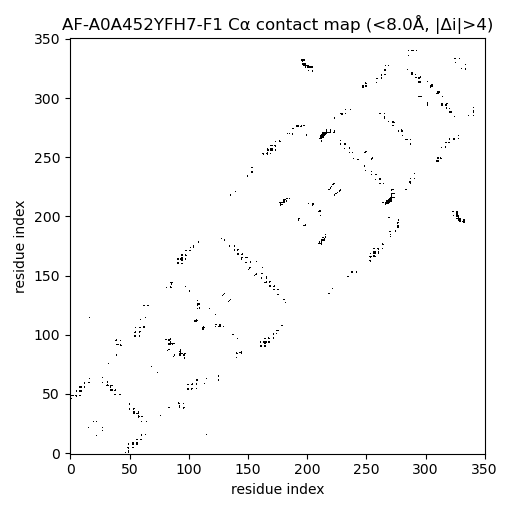9 THR A O 1
ATOM 1248 N N . ILE A 1 160 ? 11.581 -17.470 3.201 1.00 83.19 160 ILE A N 1
ATOM 1249 C CA . ILE A 1 160 ? 10.233 -17.110 2.730 1.00 83.19 160 ILE A CA 1
ATOM 1250 C C . ILE A 1 160 ? 9.565 -16.022 3.615 1.00 83.19 160 ILE A C 1
ATOM 1252 O O . ILE A 1 160 ? 8.955 -15.105 3.063 1.00 83.19 160 ILE A O 1
ATOM 1256 N N . PRO A 1 161 ? 9.681 -16.052 4.962 1.00 87.44 161 PRO A N 1
ATOM 1257 C CA . PRO A 1 161 ? 9.192 -14.983 5.836 1.00 87.44 161 PRO A CA 1
ATOM 1258 C C . PRO A 1 161 ? 9.692 -13.560 5.543 1.00 87.44 161 PRO A C 1
ATOM 1260 O O . PRO A 1 161 ? 8.877 -12.638 5.596 1.00 87.44 161 PRO A O 1
ATOM 1263 N N . GLU A 1 162 ? 10.983 -13.339 5.259 1.00 90.06 162 GLU A N 1
ATOM 1264 C CA . GLU A 1 162 ? 11.482 -11.975 5.009 1.00 90.06 162 GLU A CA 1
ATOM 126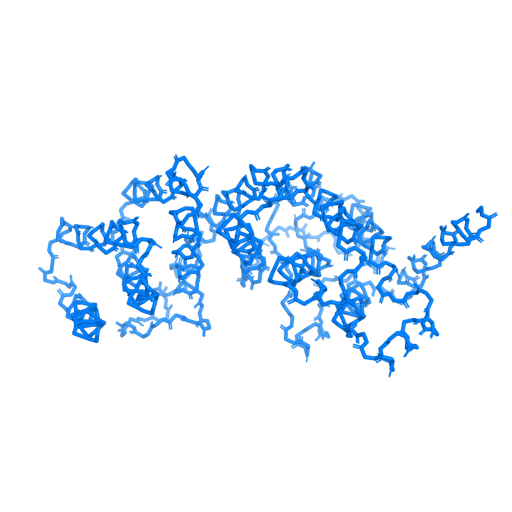5 C C . GLU A 1 162 ? 10.957 -11.423 3.683 1.00 90.06 162 GLU A C 1
ATOM 1267 O O . GLU A 1 162 ? 10.510 -10.276 3.625 1.00 90.06 162 GLU A O 1
ATOM 1272 N N . GLU A 1 163 ? 10.953 -12.246 2.631 1.00 91.38 163 GLU A N 1
ATOM 1273 C CA . GLU A 1 163 ? 10.403 -11.851 1.333 1.00 91.38 163 GLU A CA 1
ATOM 1274 C C . GLU A 1 163 ? 8.909 -11.527 1.450 1.00 91.38 163 GLU A C 1
ATOM 1276 O O . GLU A 1 163 ? 8.433 -10.533 0.898 1.00 91.38 163 GLU A O 1
ATOM 1281 N N . LYS A 1 164 ? 8.173 -12.312 2.244 1.00 93.00 164 LYS A N 1
ATOM 1282 C CA . LYS A 1 164 ? 6.753 -12.081 2.514 1.00 93.00 164 LYS A CA 1
ATOM 1283 C C . LYS A 1 164 ? 6.509 -10.743 3.216 1.00 93.00 164 LYS A C 1
ATOM 1285 O O . LYS A 1 164 ? 5.589 -10.020 2.833 1.00 93.00 164 LYS A O 1
ATOM 1290 N N . ALA A 1 165 ? 7.315 -10.405 4.225 1.00 94.56 165 ALA A N 1
ATOM 1291 C CA . ALA A 1 165 ? 7.229 -9.120 4.920 1.00 94.56 165 ALA A CA 1
ATOM 1292 C C . ALA A 1 165 ? 7.566 -7.947 3.984 1.00 94.56 165 ALA A C 1
ATOM 1294 O O . ALA A 1 165 ? 6.818 -6.974 3.929 1.00 94.56 165 ALA A O 1
ATOM 1295 N N . CYS A 1 166 ? 8.631 -8.066 3.188 1.00 95.88 166 CYS A N 1
ATOM 1296 C CA . CYS A 1 166 ? 9.027 -7.043 2.220 1.00 95.88 166 CYS A CA 1
ATOM 1297 C C . CYS A 1 166 ? 7.965 -6.832 1.129 1.00 95.88 166 CYS A C 1
ATOM 1299 O O . CYS A 1 166 ? 7.549 -5.702 0.876 1.00 95.88 166 CYS A O 1
ATOM 1301 N N . SER A 1 167 ? 7.448 -7.918 0.544 1.00 96.38 167 SER A N 1
ATOM 1302 C CA . SER A 1 167 ? 6.345 -7.856 -0.419 1.00 96.38 167 SER A CA 1
ATOM 1303 C C . SER A 1 167 ? 5.108 -7.198 0.197 1.00 96.38 167 SER A C 1
ATOM 1305 O O . SER A 1 167 ? 4.497 -6.341 -0.436 1.00 96.38 167 SER A O 1
ATOM 13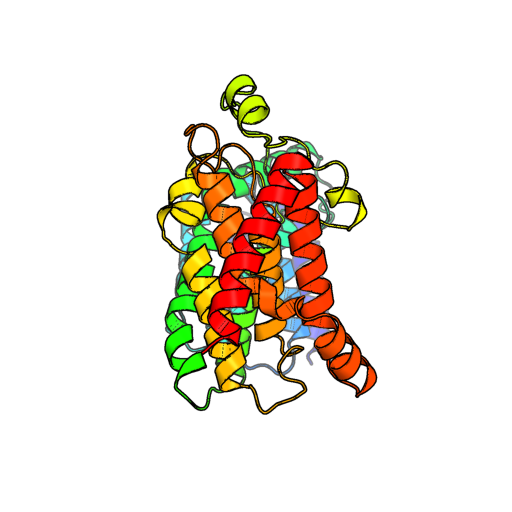07 N N . ALA A 1 168 ? 4.753 -7.526 1.444 1.00 97.19 168 ALA A N 1
ATOM 1308 C CA . ALA A 1 168 ? 3.641 -6.872 2.130 1.00 97.19 168 ALA A CA 1
ATOM 1309 C C . ALA A 1 168 ? 3.868 -5.367 2.326 1.00 97.19 168 ALA A C 1
ATOM 1311 O O . ALA A 1 168 ? 2.938 -4.592 2.124 1.00 97.19 168 ALA A O 1
ATOM 1312 N N . ALA A 1 169 ? 5.087 -4.937 2.663 1.00 98.31 169 ALA A N 1
ATOM 1313 C CA . ALA A 1 169 ? 5.394 -3.518 2.827 1.00 98.31 169 ALA A CA 1
ATOM 1314 C C . ALA A 1 169 ? 5.288 -2.750 1.498 1.00 98.31 169 ALA A C 1
ATOM 1316 O O . ALA A 1 169 ? 4.718 -1.660 1.460 1.00 98.31 169 ALA A O 1
ATOM 1317 N N . LEU A 1 170 ? 5.749 -3.345 0.391 1.00 98.38 170 LEU A N 1
ATOM 1318 C CA . LEU A 1 170 ? 5.554 -2.800 -0.958 1.00 98.38 170 LEU A CA 1
ATOM 1319 C C . LEU A 1 170 ? 4.061 -2.678 -1.315 1.00 98.38 170 LEU A C 1
ATOM 1321 O O . LEU A 1 170 ? 3.640 -1.640 -1.826 1.00 98.38 170 LEU A O 1
ATOM 1325 N N . ARG A 1 171 ? 3.241 -3.693 -0.992 1.00 97.75 171 ARG A N 1
ATOM 1326 C CA . ARG A 1 171 ? 1.776 -3.647 -1.199 1.00 97.75 171 ARG A CA 1
ATOM 1327 C C . ARG A 1 171 ? 1.101 -2.573 -0.356 1.00 97.75 171 ARG A C 1
ATOM 1329 O O . ARG A 1 171 ? 0.219 -1.890 -0.864 1.00 97.75 171 ARG A O 1
ATOM 1336 N N . LEU A 1 172 ? 1.522 -2.391 0.895 1.00 98.38 172 LEU A N 1
ATOM 1337 C CA . LEU A 1 172 ? 0.998 -1.330 1.753 1.00 98.38 172 LEU A CA 1
ATOM 1338 C C . LEU A 1 172 ? 1.309 0.055 1.169 1.00 98.38 172 LEU A C 1
ATOM 1340 O O . LEU A 1 172 ? 0.408 0.883 1.066 1.00 98.38 172 LEU A O 1
ATOM 1344 N N . MET A 1 173 ? 2.546 0.294 0.713 1.00 98.31 173 MET A N 1
ATOM 1345 C CA . MET A 1 173 ? 2.896 1.543 0.021 1.00 98.31 173 MET A CA 1
ATOM 1346 C C . MET A 1 173 ? 2.030 1.756 -1.227 1.00 98.31 173 MET A C 1
ATOM 1348 O O . MET A 1 173 ? 1.479 2.840 -1.408 1.00 98.31 173 MET A O 1
ATOM 1352 N N . LEU A 1 174 ? 1.840 0.718 -2.047 1.00 96.75 174 LEU A N 1
ATOM 1353 C CA . LEU A 1 174 ? 0.960 0.774 -3.216 1.00 96.75 174 LEU A CA 1
ATOM 1354 C C . LEU A 1 174 ? -0.485 1.136 -2.838 1.00 96.75 174 LEU A C 1
ATOM 1356 O O . LEU A 1 174 ? -1.091 2.000 -3.474 1.00 96.75 174 LEU A O 1
ATOM 1360 N N . GLN A 1 175 ? -1.044 0.493 -1.813 1.00 95.75 175 GLN A N 1
ATOM 1361 C CA . GLN A 1 175 ? -2.406 0.747 -1.349 1.00 95.75 175 GLN A CA 1
ATOM 1362 C C . GLN A 1 175 ? -2.568 2.188 -0.854 1.00 95.75 175 GLN A C 1
ATOM 1364 O O . GLN A 1 175 ? -3.561 2.841 -1.175 1.00 95.75 175 GLN A O 1
ATOM 1369 N N . ILE A 1 176 ? -1.580 2.698 -0.116 1.00 96.62 176 ILE A N 1
ATOM 1370 C CA . ILE A 1 176 ? -1.552 4.085 0.355 1.00 96.62 176 ILE A CA 1
ATOM 1371 C C . ILE A 1 176 ? -1.480 5.057 -0.829 1.00 96.62 176 ILE A C 1
ATOM 1373 O O . ILE A 1 176 ? -2.214 6.038 -0.859 1.00 96.62 176 ILE A O 1
ATOM 1377 N N . LEU A 1 177 ? -0.662 4.784 -1.846 1.00 94.31 177 LEU A N 1
ATOM 1378 C CA . LEU A 1 177 ? -0.624 5.618 -3.053 1.00 94.31 177 LEU A CA 1
ATOM 1379 C C . LEU A 1 177 ? -1.884 5.476 -3.916 1.00 94.31 177 LEU A C 1
ATOM 1381 O O . LEU A 1 177 ? -2.171 6.353 -4.723 1.00 94.31 177 LEU A O 1
ATOM 1385 N N . SER A 1 178 ? -2.662 4.412 -3.732 1.00 91.38 178 SER A N 1
ATOM 1386 C CA . SER A 1 178 ? -3.977 4.233 -4.362 1.00 91.38 178 SER A CA 1
ATOM 1387 C C . SER A 1 178 ? -5.111 4.900 -3.568 1.00 91.38 178 SER A C 1
ATOM 1389 O O . SER A 1 178 ? -6.286 4.785 -3.925 1.00 91.38 178 SER A O 1
ATOM 1391 N N . TRP A 1 179 ? -4.778 5.603 -2.481 1.00 92.50 179 TRP A N 1
ATOM 1392 C CA . TRP A 1 179 ? -5.736 6.335 -1.668 1.00 92.50 179 TRP A CA 1
ATOM 1393 C C . TRP A 1 179 ? -6.424 7.451 -2.461 1.00 92.50 179 TRP A C 1
ATOM 1395 O O . TRP A 1 179 ? -5.832 8.115 -3.313 1.00 92.50 179 TRP A O 1
ATOM 1405 N N . SER A 1 180 ? -7.699 7.698 -2.153 1.00 88.19 180 SER A N 1
ATOM 1406 C CA . SER A 1 180 ? -8.468 8.790 -2.761 1.00 88.19 180 SER A CA 1
ATOM 1407 C C . SER A 1 180 ? -8.200 10.119 -2.049 1.00 88.19 180 SER A C 1
ATOM 1409 O O . SER A 1 180 ? -9.079 10.652 -1.371 1.00 88.19 180 SER A O 1
ATOM 1411 N N . PHE A 1 181 ? -6.976 10.634 -2.216 1.00 88.06 181 PHE A N 1
ATOM 1412 C CA . PHE A 1 181 ? -6.517 11.893 -1.619 1.00 88.06 181 PHE A CA 1
ATOM 1413 C C . PHE A 1 181 ? -7.497 13.035 -1.880 1.00 88.06 181 PHE A C 1
ATOM 1415 O O . PHE A 1 181 ? -7.962 13.242 -3.011 1.00 88.06 181 PHE A O 1
ATOM 1422 N N . LYS A 1 182 ? -7.820 13.789 -0.827 1.00 83.62 182 LYS A N 1
ATOM 1423 C CA . LYS A 1 182 ? -8.690 14.955 -0.970 1.00 83.62 182 LYS A CA 1
ATOM 1424 C C . LYS A 1 182 ? -7.902 16.080 -1.651 1.00 83.62 182 LYS A C 1
ATOM 1426 O O . LYS A 1 182 ? -6.751 16.317 -1.288 1.00 83.62 182 LYS A O 1
ATOM 1431 N N . PRO A 1 183 ? -8.501 16.795 -2.625 1.00 72.00 183 PRO A N 1
ATOM 1432 C CA . PRO A 1 183 ? -7.825 17.902 -3.286 1.00 72.00 183 PRO A CA 1
ATOM 1433 C C . PRO A 1 183 ? -7.365 18.929 -2.255 1.00 72.00 183 PRO A C 1
ATOM 1435 O O . PRO A 1 183 ? -8.178 19.481 -1.511 1.00 72.00 183 PRO A O 1
ATOM 1438 N N . THR A 1 184 ? -6.065 19.185 -2.212 1.00 66.62 184 THR A N 1
ATOM 1439 C CA . THR A 1 184 ? -5.510 20.286 -1.432 1.00 66.62 184 THR A CA 1
ATOM 1440 C C . THR A 1 184 ? -5.822 21.585 -2.178 1.00 66.62 184 THR A C 1
ATOM 1442 O O . THR A 1 184 ? -5.697 21.635 -3.400 1.00 66.62 184 THR A O 1
ATOM 1445 N N . LEU A 1 185 ? -6.236 22.645 -1.475 1.00 59.69 185 LEU A N 1
ATOM 1446 C CA . LEU A 1 185 ? -6.541 23.965 -2.066 1.00 59.69 185 LEU A CA 1
ATOM 1447 C C . LEU A 1 185 ? -5.280 24.716 -2.548 1.00 59.69 185 LEU A C 1
ATOM 1449 O O . LEU A 1 185 ? -5.274 25.942 -2.641 1.00 59.69 185 LEU A O 1
ATOM 1453 N N . GLU A 1 186 ? -4.192 24.000 -2.817 1.00 64.12 186 GLU A N 1
ATOM 1454 C CA . GLU A 1 186 ? -2.935 24.584 -3.255 1.00 64.12 186 GLU A CA 1
ATOM 1455 C C . GLU A 1 186 ? -3.088 25.100 -4.693 1.00 64.12 186 GLU A C 1
ATOM 1457 O O . GLU A 1 186 ? -3.576 24.401 -5.584 1.00 64.12 186 GLU A O 1
ATOM 1462 N N . HIS A 1 187 ? -2.713 26.363 -4.911 1.00 58.97 187 HIS A N 1
ATOM 1463 C CA . HIS A 1 187 ? -2.820 27.010 -6.213 1.00 58.97 187 HIS A CA 1
ATOM 1464 C C . HIS A 1 187 ? -1.842 26.371 -7.206 1.00 58.97 187 HIS A C 1
ATOM 1466 O O . HIS A 1 187 ? -0.653 26.689 -7.219 1.00 58.97 187 HIS A O 1
ATOM 1472 N N . GLU A 1 188 ? -2.348 25.490 -8.069 1.00 61.72 188 GLU A N 1
ATOM 1473 C CA . GLU A 1 188 ? -1.580 24.992 -9.207 1.00 61.72 188 GLU A CA 1
ATOM 1474 C C . GLU A 1 188 ? -1.384 26.107 -10.247 1.00 61.72 188 GLU A C 1
ATOM 1476 O O . GLU A 1 188 ? -2.346 26.734 -10.700 1.00 61.72 188 GLU A O 1
ATOM 1481 N N . ASN A 1 189 ? -0.139 26.333 -10.676 1.00 68.81 189 ASN A N 1
ATOM 1482 C CA . ASN A 1 189 ? 0.164 27.253 -11.773 1.00 68.81 189 ASN A CA 1
ATOM 1483 C C . ASN A 1 189 ? -0.203 26.613 -13.127 1.00 68.81 189 ASN A C 1
ATOM 1485 O O . ASN A 1 189 ? 0.631 26.003 -13.804 1.00 68.81 189 ASN A O 1
ATOM 1489 N N . LEU A 1 190 ? -1.480 26.727 -13.501 1.00 67.88 190 LEU A N 1
ATOM 1490 C CA . LEU A 1 190 ? -2.050 26.152 -14.726 1.00 67.88 190 LEU A CA 1
ATOM 1491 C C . LEU A 1 190 ? -1.314 26.602 -15.999 1.00 67.88 190 LEU A C 1
ATOM 1493 O O . LEU A 1 190 ? -1.069 25.777 -16.878 1.00 67.88 190 LEU A O 1
ATOM 1497 N N . ASP A 1 191 ? -0.904 27.870 -16.080 1.00 65.81 191 ASP A N 1
ATOM 1498 C CA . ASP A 1 191 ? -0.208 28.416 -17.252 1.00 65.81 191 ASP A CA 1
ATOM 1499 C C . ASP A 1 191 ? 1.163 27.766 -17.465 1.00 65.81 191 ASP A C 1
ATOM 1501 O O . A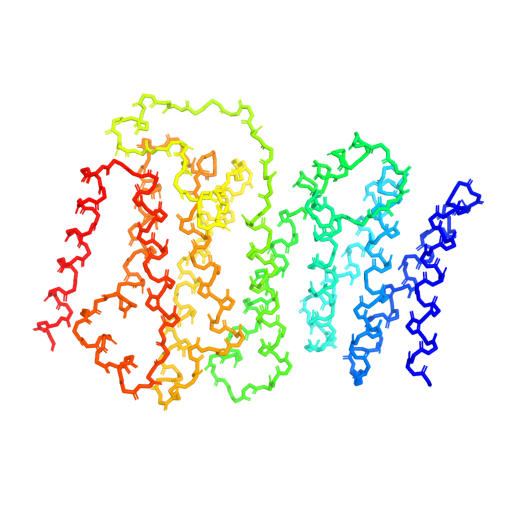SP A 1 191 ? 1.561 27.497 -18.601 1.00 65.81 191 ASP A O 1
ATOM 1505 N N . ALA A 1 192 ? 1.886 27.490 -16.378 1.00 69.06 192 ALA A N 1
ATOM 1506 C CA . ALA A 1 192 ? 3.172 26.806 -16.441 1.00 69.06 192 ALA A CA 1
ATOM 1507 C C . ALA A 1 192 ? 3.016 25.343 -16.893 1.00 69.06 192 ALA A C 1
ATOM 1509 O O . ALA A 1 192 ? 3.750 24.903 -17.777 1.00 69.06 192 ALA A O 1
ATOM 1510 N N . LYS A 1 193 ? 2.008 24.619 -16.378 1.00 69.81 193 LYS A N 1
ATOM 1511 C CA . LYS A 1 193 ? 1.713 23.230 -16.791 1.00 69.81 193 LYS A CA 1
ATOM 1512 C C . LYS A 1 193 ? 1.316 23.117 -18.262 1.00 69.81 193 LYS A C 1
ATOM 1514 O O . LYS A 1 193 ? 1.766 22.207 -18.956 1.00 69.81 193 LYS A O 1
ATOM 1519 N N . ILE A 1 194 ? 0.494 24.044 -18.759 1.00 72.94 194 ILE A N 1
ATOM 1520 C CA . ILE A 1 194 ? 0.097 24.061 -20.175 1.00 72.94 194 ILE A CA 1
ATOM 1521 C C . ILE A 1 194 ? 1.328 24.257 -21.066 1.00 72.94 194 ILE A C 1
ATOM 1523 O O . ILE A 1 194 ? 1.461 23.571 -22.080 1.00 72.94 194 ILE A O 1
ATOM 1527 N N . LYS A 1 195 ? 2.245 25.152 -20.677 1.00 74.06 195 LYS A N 1
ATOM 1528 C CA . LYS A 1 195 ? 3.483 25.415 -21.424 1.00 74.06 195 LYS A CA 1
ATOM 1529 C C . LYS A 1 195 ? 4.443 24.227 -21.424 1.00 74.06 195 LYS A C 1
ATOM 1531 O O . LYS A 1 195 ? 5.045 23.966 -22.462 1.00 74.06 195 LYS A O 1
ATOM 1536 N N . SER A 1 196 ? 4.564 23.498 -20.315 1.00 75.25 196 SER A N 1
ATOM 1537 C CA . SER A 1 196 ? 5.371 22.271 -20.266 1.00 75.25 196 SER A CA 1
ATOM 1538 C C . SER A 1 196 ? 4.691 21.071 -20.921 1.00 75.25 196 SER A C 1
ATOM 1540 O O . SER A 1 196 ? 5.354 20.092 -21.245 1.00 75.25 196 SER A O 1
ATOM 1542 N N . GLY A 1 197 ? 3.385 21.148 -21.194 1.00 79.81 197 GLY A N 1
ATOM 1543 C CA . GLY A 1 197 ? 2.616 20.068 -21.805 1.00 79.81 197 GLY A CA 1
ATOM 1544 C C . GLY A 1 197 ? 2.126 19.024 -20.801 1.00 79.81 197 GLY A C 1
ATOM 1545 O O . GLY A 1 197 ? 1.721 17.944 -21.217 1.00 79.81 197 GLY A O 1
ATOM 1546 N N . LEU A 1 198 ? 2.139 19.320 -19.502 1.00 83.62 198 LEU A N 1
ATOM 1547 C CA . LEU A 1 198 ? 1.609 18.448 -18.453 1.00 83.62 198 LEU A CA 1
ATOM 1548 C C . LEU A 1 198 ? 0.088 18.602 -18.316 1.00 83.62 198 LEU A C 1
ATOM 1550 O O . LEU A 1 198 ? -0.479 19.672 -18.542 1.00 83.62 198 LEU A O 1
ATOM 1554 N N . ARG A 1 199 ? -0.591 17.523 -17.921 1.00 81.56 199 ARG A N 1
ATOM 1555 C CA . ARG A 1 199 ? -2.047 17.477 -17.720 1.00 81.56 199 ARG A CA 1
ATOM 1556 C C . ARG A 1 199 ? -2.387 17.259 -16.251 1.00 81.56 199 ARG A C 1
ATOM 1558 O O . ARG A 1 199 ? -1.764 16.451 -15.570 1.00 81.56 199 ARG A O 1
ATOM 1565 N N . SER A 1 200 ? -3.411 17.963 -15.772 1.00 65.62 200 SER A N 1
ATOM 1566 C CA . SER A 1 200 ? -3.925 17.830 -14.403 1.00 65.62 200 SER A CA 1
ATOM 1567 C C . SER A 1 200 ? -4.912 16.673 -14.250 1.00 65.62 200 SER A C 1
ATOM 1569 O O . SER A 1 200 ? -5.002 16.102 -13.166 1.00 65.62 200 SER A O 1
ATOM 1571 N N . ASP A 1 201 ? -5.625 16.289 -15.312 1.00 63.69 201 ASP A N 1
ATOM 1572 C CA . ASP A 1 201 ? -6.679 15.278 -15.254 1.00 63.69 201 ASP A CA 1
ATOM 1573 C C . ASP A 1 201 ? -6.381 14.075 -16.146 1.00 63.69 201 ASP A C 1
ATOM 1575 O O . ASP A 1 201 ? -6.236 14.181 -17.364 1.00 63.69 201 ASP A O 1
ATOM 1579 N N . ALA A 1 202 ? -6.353 12.895 -15.530 1.00 62.41 202 ALA A N 1
ATOM 1580 C CA . ALA A 1 202 ? -6.107 11.633 -16.211 1.00 62.41 202 ALA A CA 1
ATOM 1581 C C . ALA A 1 202 ? -7.421 10.889 -16.489 1.00 62.41 202 ALA A C 1
ATOM 1583 O O . ALA A 1 202 ? -7.695 9.828 -15.924 1.00 62.41 202 ALA A O 1
ATOM 1584 N N . ILE A 1 203 ? -8.246 11.455 -17.377 1.00 59.84 203 ILE A N 1
ATOM 1585 C CA . ILE A 1 203 ? -9.561 10.900 -17.761 1.00 59.84 203 ILE A CA 1
ATOM 1586 C C . ILE A 1 203 ? -9.440 9.434 -18.221 1.00 59.84 203 ILE A C 1
ATOM 1588 O O . ILE A 1 203 ? -10.337 8.627 -17.981 1.00 59.84 203 ILE A O 1
ATOM 1592 N N . ASN A 1 204 ? -8.312 9.070 -18.838 1.00 60.22 204 ASN A N 1
ATOM 1593 C CA . ASN A 1 204 ? -8.069 7.718 -19.334 1.00 60.22 204 ASN A CA 1
ATOM 1594 C C . ASN A 1 204 ? -7.587 6.729 -18.261 1.00 60.22 204 ASN A C 1
ATOM 1596 O O . ASN A 1 204 ? -7.861 5.546 -18.422 1.00 60.22 204 ASN A O 1
ATOM 1600 N N . LEU A 1 205 ? -6.954 7.159 -17.157 1.00 61.97 205 LEU A N 1
ATOM 1601 C CA . LEU A 1 205 ? -6.452 6.218 -16.136 1.00 61.97 205 LEU A CA 1
ATOM 1602 C C . LEU A 1 205 ? -7.588 5.494 -15.404 1.00 61.97 205 LEU A C 1
ATOM 1604 O O . LEU A 1 205 ? -7.500 4.292 -15.161 1.00 61.97 205 LEU A O 1
ATOM 1608 N N . ARG A 1 206 ? -8.708 6.189 -15.163 1.00 59.72 206 ARG A N 1
ATOM 1609 C CA . ARG A 1 206 ? -9.893 5.594 -14.523 1.00 59.72 206 ARG A CA 1
ATOM 1610 C C . ARG A 1 206 ? -10.501 4.439 -15.326 1.00 59.72 206 ARG A C 1
ATOM 1612 O O . ARG A 1 206 ? -11.153 3.588 -14.737 1.00 59.72 206 ARG A O 1
ATOM 1619 N N . LYS A 1 207 ? -10.301 4.403 -16.651 1.00 56.59 207 LYS A N 1
ATOM 1620 C CA . LYS A 1 207 ? -10.804 3.321 -17.518 1.00 56.59 207 LYS A CA 1
ATOM 1621 C C . LYS A 1 207 ? -10.037 2.008 -17.348 1.00 56.59 207 LYS A C 1
ATOM 1623 O O . LYS A 1 207 ? -10.561 0.972 -17.727 1.00 56.59 207 LYS A O 1
ATOM 1628 N N . PHE A 1 208 ? -8.829 2.058 -16.792 1.00 55.41 208 PHE A N 1
ATOM 1629 C CA . PHE A 1 208 ? -7.961 0.897 -16.587 1.00 55.41 208 PHE A CA 1
ATOM 1630 C C . PHE A 1 208 ? -7.801 0.571 -15.099 1.00 55.41 208 PHE A C 1
ATOM 1632 O O . PHE A 1 208 ? -6.745 0.103 -14.692 1.00 55.41 208 PHE A O 1
ATOM 1639 N N . GLU A 1 209 ? -8.823 0.888 -14.292 1.00 58.69 209 GLU A N 1
ATOM 1640 C CA . GLU A 1 209 ? -8.855 0.642 -12.840 1.00 58.69 209 GLU A CA 1
ATOM 1641 C C . GLU A 1 209 ? -7.670 1.254 -12.078 1.00 58.69 209 GLU A C 1
ATOM 1643 O O . GLU A 1 209 ? -7.297 0.802 -11.000 1.00 58.69 209 GLU A O 1
ATOM 1648 N N . ARG A 1 210 ? -7.087 2.332 -12.618 1.00 66.69 210 ARG A N 1
ATOM 1649 C CA . ARG A 1 210 ? -5.963 3.032 -11.997 1.00 66.69 210 ARG A CA 1
ATOM 1650 C C . ARG A 1 210 ? -6.371 4.369 -11.433 1.00 66.69 210 ARG A C 1
ATOM 1652 O O . ARG A 1 210 ? -7.030 5.182 -12.091 1.00 66.69 210 ARG A O 1
ATOM 1659 N N . SER A 1 211 ? -5.922 4.612 -10.211 1.00 72.94 211 SER A N 1
ATOM 1660 C CA . SER A 1 211 ? -6.090 5.882 -9.529 1.00 72.94 211 SER A CA 1
ATOM 1661 C C . SER A 1 211 ? -4.903 6.789 -9.807 1.00 72.94 211 SER A C 1
ATOM 1663 O O . SER A 1 211 ? -3.759 6.459 -9.513 1.00 72.94 211 SER A O 1
ATOM 1665 N N . LEU A 1 212 ? -5.213 7.965 -10.343 1.00 82.88 212 LEU A N 1
ATOM 1666 C CA . LEU A 1 212 ? -4.310 9.105 -10.363 1.00 82.88 212 LEU A CA 1
ATOM 1667 C C . LEU A 1 212 ? -3.927 9.489 -8.925 1.00 82.88 212 LEU A C 1
ATOM 1669 O O . LEU A 1 212 ? -4.823 9.664 -8.096 1.00 82.88 212 LEU A O 1
ATOM 1673 N N . VAL A 1 213 ? -2.633 9.655 -8.646 1.00 86.06 213 VAL A N 1
ATOM 1674 C CA . VAL A 1 213 ? -2.117 9.888 -7.285 1.00 86.06 213 VAL A CA 1
ATOM 1675 C C . VAL A 1 213 ? -1.825 11.365 -7.107 1.00 86.06 213 VAL A C 1
ATOM 1677 O O . VAL A 1 213 ? -0.902 11.890 -7.723 1.00 86.06 213 VAL A O 1
ATOM 1680 N N . LYS A 1 214 ? -2.631 12.040 -6.281 1.00 88.38 214 LYS A N 1
ATOM 1681 C CA . LYS A 1 214 ? -2.512 13.481 -6.003 1.00 88.38 214 LYS A CA 1
ATOM 1682 C C . LYS A 1 214 ? -2.352 13.781 -4.507 1.00 88.38 214 LYS A C 1
ATOM 1684 O O . LYS A 1 214 ? -3.243 14.398 -3.923 1.00 88.38 214 LYS A O 1
ATOM 1689 N N . PRO A 1 215 ? -1.264 13.331 -3.863 1.00 90.00 215 PRO A N 1
ATOM 1690 C CA . PRO A 1 215 ? -0.958 13.749 -2.509 1.00 90.00 215 PRO A CA 1
ATOM 1691 C C . PRO A 1 215 ? -0.564 15.234 -2.501 1.00 90.00 215 PRO A C 1
ATOM 1693 O O . PRO A 1 215 ? -0.114 15.778 -3.513 1.00 90.00 215 PRO A O 1
ATOM 1696 N N . GLY A 1 216 ? -0.758 15.899 -1.362 1.00 89.25 216 GLY A N 1
ATOM 1697 C CA . GLY A 1 216 ? -0.364 17.301 -1.186 1.00 89.25 216 GLY A CA 1
ATOM 1698 C C . GLY A 1 216 ? 1.155 17.490 -1.080 1.00 89.25 216 GLY A C 1
ATOM 1699 O O . GLY A 1 216 ? 1.904 16.518 -0.952 1.00 89.25 216 GLY A O 1
ATOM 1700 N N . SER A 1 217 ? 1.601 18.747 -1.046 1.00 90.81 217 SER A N 1
ATOM 1701 C CA . SER A 1 217 ? 3.020 19.141 -0.935 1.00 90.81 217 SER A CA 1
ATOM 1702 C C . SER A 1 217 ? 3.755 18.555 0.280 1.00 90.81 217 SER A C 1
ATOM 1704 O O . SER A 1 217 ? 4.968 18.355 0.263 1.00 90.81 217 SER A O 1
ATOM 1706 N N . LEU A 1 218 ? 3.019 18.182 1.332 1.00 91.81 218 LEU A N 1
ATOM 1707 C CA . LEU A 1 218 ? 3.569 17.469 2.487 1.00 91.81 218 LEU A CA 1
ATOM 1708 C C . LEU A 1 218 ? 4.169 16.102 2.140 1.00 91.81 218 LEU A C 1
ATOM 1710 O O . LEU A 1 218 ? 4.820 15.529 3.000 1.00 91.81 218 LEU A O 1
ATOM 1714 N N . TRP A 1 219 ? 3.940 15.554 0.947 1.00 94.56 219 TRP A N 1
ATOM 1715 C CA . TRP A 1 219 ? 4.525 14.286 0.506 1.00 94.56 219 TRP A CA 1
ATOM 1716 C C . TRP A 1 219 ? 5.748 14.463 -0.400 1.00 94.56 219 TRP A C 1
ATOM 1718 O O . TRP A 1 219 ? 6.380 13.467 -0.754 1.00 94.56 219 TRP A O 1
ATOM 1728 N N . THR A 1 220 ? 6.087 15.697 -0.792 1.00 93.62 220 THR A N 1
ATOM 1729 C CA . THR A 1 220 ? 7.192 15.992 -1.717 1.00 93.62 220 THR A CA 1
ATOM 1730 C C . THR A 1 220 ? 8.531 15.492 -1.185 1.00 93.62 220 THR A C 1
ATOM 1732 O O . THR A 1 220 ? 9.303 14.888 -1.928 1.00 93.62 220 THR A O 1
ATOM 1735 N N . ASP A 1 221 ? 8.789 15.687 0.109 1.00 93.69 221 ASP A N 1
ATOM 1736 C CA . ASP A 1 221 ? 10.011 15.247 0.783 1.00 93.69 221 ASP A CA 1
ATOM 1737 C C . ASP A 1 221 ? 10.220 13.734 0.650 1.00 93.69 221 ASP A C 1
ATOM 1739 O O . ASP A 1 221 ? 11.317 13.287 0.321 1.00 93.69 221 ASP A O 1
ATOM 1743 N N . ILE A 1 222 ? 9.155 12.952 0.834 1.00 93.25 222 ILE A N 1
ATOM 1744 C CA . ILE A 1 222 ? 9.204 11.491 0.752 1.00 93.25 222 ILE A CA 1
ATOM 1745 C C . ILE A 1 222 ? 9.201 11.007 -0.694 1.00 93.25 222 ILE A C 1
ATOM 1747 O O . ILE A 1 222 ? 10.028 10.176 -1.052 1.00 93.25 222 ILE A O 1
ATOM 1751 N N . LEU A 1 223 ? 8.268 11.457 -1.529 1.00 94.00 223 LEU A N 1
ATOM 1752 C CA . LEU A 1 223 ? 8.035 10.826 -2.832 1.00 94.00 223 LEU A CA 1
ATOM 1753 C C . LEU A 1 223 ? 8.957 11.360 -3.930 1.00 94.00 223 LEU A C 1
ATOM 1755 O O . LEU A 1 223 ? 9.271 10.624 -4.864 1.00 94.00 223 LEU A O 1
ATOM 1759 N N . ILE A 1 224 ? 9.398 12.616 -3.813 1.00 93.19 224 ILE A N 1
ATOM 1760 C CA . ILE A 1 224 ? 10.193 13.296 -4.841 1.00 93.19 224 ILE A CA 1
ATOM 1761 C C . ILE A 1 224 ? 11.629 13.513 -4.353 1.00 93.19 224 ILE A C 1
ATOM 1763 O O . ILE A 1 224 ? 12.572 13.052 -4.991 1.00 93.19 224 ILE A O 1
ATOM 1767 N N . SER A 1 225 ? 11.823 14.163 -3.202 1.00 89.00 225 SER A N 1
ATOM 1768 C CA . SER A 1 225 ? 13.155 14.608 -2.762 1.00 89.00 225 SER A CA 1
ATOM 1769 C C . SER A 1 225 ? 14.028 13.515 -2.128 1.00 89.00 225 SER A C 1
ATOM 1771 O O . SER A 1 225 ? 15.248 13.655 -2.119 1.00 89.00 225 SER A O 1
ATOM 1773 N N . SER A 1 226 ? 13.454 12.427 -1.605 1.00 84.56 226 SER A N 1
ATOM 1774 C CA . SER A 1 226 ? 14.203 11.402 -0.847 1.00 84.56 226 SER A CA 1
ATOM 1775 C C . SER A 1 226 ? 14.972 10.378 -1.700 1.00 84.56 226 SER A C 1
ATOM 1777 O O . SER A 1 226 ? 15.516 9.415 -1.159 1.00 84.56 226 SER A O 1
ATOM 1779 N N . ALA A 1 227 ? 14.974 10.525 -3.030 1.00 89.12 227 ALA A N 1
ATOM 1780 C CA . ALA A 1 227 ? 15.438 9.508 -3.983 1.00 89.12 227 ALA A CA 1
ATOM 1781 C C . ALA A 1 227 ? 14.715 8.144 -3.867 1.00 89.12 227 ALA A C 1
ATOM 1783 O O . ALA A 1 227 ? 15.185 7.145 -4.417 1.00 89.12 227 ALA A O 1
ATOM 1784 N N . HIS A 1 228 ? 13.558 8.088 -3.195 1.00 91.31 228 HIS A N 1
ATOM 1785 C CA . HIS A 1 228 ? 12.783 6.860 -3.008 1.00 91.31 228 HIS A CA 1
ATOM 1786 C C . HIS A 1 228 ? 12.441 6.168 -4.331 1.00 91.31 228 HIS A C 1
ATOM 1788 O O . HIS A 1 228 ? 12.689 4.972 -4.471 1.00 91.31 228 HIS A O 1
ATOM 1794 N N . THR A 1 229 ? 11.943 6.911 -5.324 1.00 93.00 229 THR A N 1
ATOM 1795 C CA . THR A 1 229 ? 11.633 6.365 -6.656 1.00 93.00 229 THR A CA 1
ATOM 1796 C C . THR A 1 229 ? 12.857 5.689 -7.272 1.00 93.00 229 THR A C 1
ATOM 1798 O O . THR A 1 229 ? 12.791 4.523 -7.654 1.00 93.00 229 THR A O 1
ATOM 1801 N N . THR A 1 230 ? 14.002 6.374 -7.291 1.00 93.44 230 THR A N 1
ATOM 1802 C CA . THR A 1 230 ? 15.270 5.827 -7.797 1.00 93.44 230 THR A CA 1
ATOM 1803 C C . THR A 1 230 ? 15.681 4.565 -7.046 1.00 93.44 230 THR A C 1
ATOM 1805 O O . THR A 1 230 ? 16.105 3.586 -7.659 1.00 93.44 230 THR A O 1
ATOM 1808 N N . TRP A 1 231 ? 15.517 4.551 -5.723 1.00 95.25 231 TRP A N 1
ATOM 1809 C CA . TRP A 1 231 ? 15.814 3.378 -4.911 1.00 95.25 231 TRP A CA 1
ATOM 1810 C C . TRP A 1 231 ? 14.937 2.178 -5.290 1.00 95.25 231 TRP A C 1
ATOM 1812 O O . TRP A 1 231 ? 15.472 1.091 -5.497 1.00 95.25 231 TRP A O 1
ATOM 1822 N N . VAL A 1 232 ? 13.619 2.361 -5.441 1.00 96.00 232 VAL A N 1
ATOM 1823 C CA . VAL A 1 232 ? 12.687 1.273 -5.803 1.00 96.00 232 VAL A CA 1
ATOM 1824 C C . VAL A 1 232 ? 13.017 0.707 -7.189 1.00 96.00 232 VAL A C 1
ATOM 1826 O O . VAL A 1 232 ? 13.037 -0.512 -7.371 1.00 96.00 232 VAL A O 1
ATOM 1829 N N . LEU A 1 233 ? 13.349 1.574 -8.151 1.00 95.50 233 LEU A N 1
ATOM 1830 C CA . LEU A 1 233 ? 13.767 1.165 -9.497 1.00 95.50 233 LEU A CA 1
ATOM 1831 C C . LEU A 1 233 ? 15.059 0.332 -9.462 1.00 95.50 233 LEU A C 1
ATOM 1833 O O . LEU A 1 233 ? 15.141 -0.730 -10.088 1.00 95.50 233 LEU A O 1
ATOM 1837 N N . ASN A 1 234 ? 16.057 0.775 -8.693 1.00 94.69 234 ASN A N 1
ATOM 1838 C CA . ASN A 1 234 ? 17.322 0.057 -8.535 1.00 94.69 234 ASN A CA 1
ATOM 1839 C C . ASN A 1 234 ? 17.129 -1.274 -7.803 1.00 94.69 234 ASN A C 1
ATOM 1841 O O . ASN A 1 234 ? 17.712 -2.289 -8.193 1.00 94.69 234 ASN A O 1
ATOM 1845 N N . PHE A 1 235 ? 16.275 -1.293 -6.779 1.00 95.31 235 PHE A N 1
ATOM 1846 C CA . PHE A 1 235 ? 15.913 -2.499 -6.046 1.00 95.31 235 PHE A CA 1
ATOM 1847 C C . PHE A 1 235 ? 15.297 -3.549 -6.977 1.00 95.31 235 PHE A C 1
ATOM 1849 O O . PHE A 1 235 ? 15.778 -4.682 -7.019 1.00 95.31 235 PHE A O 1
ATOM 1856 N N . TYR A 1 236 ? 14.312 -3.168 -7.800 1.00 95.50 236 TYR A N 1
ATOM 1857 C CA . TYR A 1 236 ? 13.733 -4.071 -8.799 1.00 95.50 236 TYR A CA 1
ATOM 1858 C C . TYR A 1 236 ? 14.762 -4.551 -9.826 1.00 95.50 236 TYR A C 1
ATOM 1860 O O . TYR A 1 236 ? 14.827 -5.739 -10.135 1.00 95.50 236 TYR A O 1
ATOM 1868 N N . THR A 1 237 ? 15.596 -3.643 -10.336 1.00 93.50 237 THR A N 1
ATOM 1869 C CA . THR A 1 237 ? 16.633 -3.983 -11.322 1.00 93.50 237 THR A CA 1
ATOM 1870 C C . THR A 1 237 ? 17.614 -5.010 -10.760 1.00 93.50 237 THR A C 1
ATOM 1872 O O . THR A 1 237 ? 17.991 -5.957 -11.449 1.00 93.50 237 THR A O 1
ATOM 1875 N N . THR A 1 238 ? 17.979 -4.870 -9.486 1.00 93.69 238 THR A N 1
ATOM 1876 C CA . THR A 1 238 ? 18.898 -5.794 -8.814 1.00 93.69 238 THR A CA 1
ATOM 1877 C C . THR A 1 238 ? 18.230 -7.147 -8.555 1.00 93.69 238 THR A C 1
ATOM 1879 O O . THR A 1 238 ? 18.839 -8.186 -8.806 1.00 93.69 238 THR A O 1
ATOM 1882 N N . LEU A 1 239 ? 16.957 -7.162 -8.135 1.00 92.50 239 LEU A N 1
ATOM 1883 C CA . LEU A 1 239 ? 16.159 -8.391 -8.022 1.00 92.50 239 LEU A CA 1
ATOM 1884 C C . LEU A 1 239 ? 16.080 -9.140 -9.357 1.00 92.50 239 LEU A C 1
ATOM 1886 O O . LEU A 1 239 ? 16.328 -10.343 -9.409 1.00 92.50 239 LEU A O 1
ATOM 1890 N N . ARG A 1 240 ? 15.807 -8.417 -10.446 1.00 91.19 240 ARG A N 1
ATOM 1891 C CA . ARG A 1 240 ? 15.748 -8.966 -11.806 1.00 91.19 240 ARG A CA 1
ATOM 1892 C C . ARG A 1 240 ? 17.056 -9.622 -12.229 1.00 91.19 240 ARG A C 1
ATOM 1894 O O . ARG A 1 240 ? 17.040 -10.684 -12.841 1.00 91.19 240 ARG A O 1
ATOM 1901 N N . GLN A 1 241 ? 18.191 -9.010 -11.896 1.00 90.50 241 GLN A N 1
ATOM 1902 C CA . GLN A 1 241 ? 19.510 -9.585 -12.172 1.00 90.50 241 GLN A CA 1
ATOM 1903 C C . GLN A 1 241 ? 19.764 -10.840 -11.330 1.00 90.50 241 GLN A C 1
ATOM 1905 O O . GLN A 1 241 ? 20.187 -11.864 -11.874 1.00 90.50 241 GLN A O 1
ATOM 1910 N N . LYS A 1 242 ? 19.450 -10.786 -10.027 1.00 89.31 242 LYS A N 1
ATOM 1911 C CA . LYS A 1 242 ? 19.596 -11.913 -9.094 1.00 89.31 242 LYS A CA 1
ATOM 1912 C C . LYS A 1 242 ? 18.832 -13.153 -9.561 1.00 89.31 242 LYS A C 1
ATOM 1914 O O . LYS A 1 242 ? 19.378 -14.251 -9.511 1.00 89.31 242 LYS A O 1
ATOM 1919 N N . TYR A 1 243 ? 17.599 -12.976 -10.032 1.00 87.31 243 TYR A N 1
ATOM 1920 C CA . TYR A 1 243 ? 16.720 -14.072 -10.446 1.00 87.31 243 TYR A CA 1
ATOM 1921 C C . TYR A 1 243 ? 16.680 -14.299 -11.964 1.00 87.31 243 TYR A C 1
ATOM 1923 O O . TYR A 1 243 ? 15.789 -14.976 -12.463 1.00 87.31 243 TYR A O 1
ATOM 1931 N N . SER A 1 244 ? 17.662 -13.791 -12.712 1.00 84.50 244 SER A N 1
ATOM 1932 C CA . SER A 1 244 ? 17.689 -13.858 -14.185 1.00 84.50 244 SER A CA 1
ATOM 1933 C C . SER A 1 244 ? 17.566 -15.271 -14.783 1.00 84.50 244 SER A C 1
ATOM 1935 O O . SER A 1 244 ? 17.114 -15.406 -15.918 1.00 84.50 244 SER A O 1
ATOM 1937 N N . TYR A 1 245 ? 17.923 -16.317 -14.032 1.00 81.38 245 TYR A N 1
ATOM 1938 C CA . TYR A 1 245 ? 17.815 -17.719 -14.457 1.00 81.38 245 TYR A CA 1
ATOM 1939 C C . TYR A 1 245 ? 16.476 -18.392 -14.111 1.00 81.38 245 TYR A C 1
ATOM 1941 O O . TYR A 1 245 ? 16.214 -19.493 -14.591 1.00 81.38 245 TYR A O 1
ATOM 1949 N N . ASP A 1 246 ? 15.639 -17.773 -13.276 1.00 83.38 246 ASP A N 1
ATOM 1950 C CA . ASP A 1 246 ? 14.350 -18.325 -12.850 1.00 83.38 246 ASP A CA 1
ATOM 1951 C C . ASP A 1 246 ? 13.219 -17.753 -13.706 1.00 83.38 246 ASP A C 1
ATOM 1953 O O . ASP A 1 246 ? 12.721 -16.665 -13.465 1.00 83.38 246 ASP A O 1
ATOM 1957 N N . THR A 1 247 ? 12.744 -18.493 -14.701 1.00 75.69 247 THR A N 1
ATOM 1958 C CA . THR A 1 247 ? 11.716 -17.999 -15.632 1.00 75.69 247 THR A CA 1
ATOM 1959 C C . THR A 1 247 ? 10.383 -17.608 -14.976 1.00 75.69 247 THR A C 1
ATOM 1961 O O . THR A 1 247 ? 9.572 -16.954 -15.627 1.00 75.69 247 THR A O 1
ATOM 1964 N N . LEU A 1 248 ? 10.137 -17.992 -13.716 1.00 80.75 248 LEU A N 1
ATOM 1965 C CA . LEU A 1 248 ? 8.909 -17.693 -12.973 1.00 80.75 248 LEU A CA 1
ATOM 1966 C C . LEU A 1 248 ? 9.074 -16.542 -11.966 1.00 80.75 248 LEU A C 1
ATOM 1968 O O . LEU A 1 248 ? 8.081 -16.090 -11.392 1.00 80.75 248 LEU A O 1
ATOM 1972 N N . TRP A 1 249 ? 10.295 -16.027 -11.765 1.00 88.12 249 TRP A N 1
ATOM 1973 C CA . TRP A 1 249 ? 10.580 -15.008 -10.743 1.00 88.12 249 TRP A CA 1
ATOM 1974 C C . TRP A 1 249 ? 9.743 -13.737 -10.931 1.00 88.12 249 TRP A C 1
ATOM 1976 O O . TRP A 1 249 ? 9.365 -13.084 -9.953 1.00 88.12 249 TRP A O 1
ATOM 1986 N N . GLY A 1 250 ? 9.435 -13.402 -12.190 1.00 87.31 250 GLY A N 1
ATOM 1987 C CA . GLY A 1 250 ? 8.659 -12.226 -12.568 1.00 87.31 250 GLY A CA 1
ATOM 1988 C C . GLY A 1 250 ? 7.270 -12.199 -11.928 1.00 87.31 250 GLY A C 1
ATOM 1989 O O . GLY A 1 250 ? 6.759 -11.117 -11.650 1.00 87.31 250 GLY A O 1
ATOM 1990 N N . ASP A 1 251 ? 6.699 -13.355 -11.598 1.00 91.88 251 ASP A N 1
ATOM 1991 C CA . ASP A 1 251 ? 5.381 -13.466 -10.962 1.00 91.88 251 ASP A CA 1
ATOM 1992 C C . ASP A 1 251 ? 5.460 -13.759 -9.457 1.00 91.88 251 ASP A C 1
ATOM 1994 O O . ASP A 1 251 ? 4.442 -13.982 -8.798 1.00 91.88 251 ASP A O 1
ATOM 1998 N N . SER A 1 252 ? 6.664 -13.714 -8.878 1.00 92.75 252 SER A N 1
ATOM 1999 C CA . SER A 1 252 ? 6.833 -13.800 -7.428 1.00 92.75 252 SER A CA 1
ATOM 2000 C C . SER A 1 252 ? 6.123 -12.636 -6.718 1.00 92.75 252 SER A C 1
ATOM 2002 O O . SER A 1 252 ? 6.062 -11.517 -7.246 1.00 92.75 252 SER A O 1
ATOM 2004 N N . PRO A 1 253 ? 5.630 -12.838 -5.480 1.00 94.25 253 PRO A N 1
ATOM 2005 C CA . PRO A 1 253 ? 4.960 -11.781 -4.730 1.00 94.25 253 PRO A CA 1
ATOM 2006 C C . PRO A 1 253 ? 5.806 -10.518 -4.562 1.00 94.25 253 PRO A C 1
ATOM 2008 O O . PRO A 1 253 ? 5.256 -9.423 -4.526 1.00 94.25 253 PRO A O 1
ATOM 2011 N N . ILE A 1 254 ? 7.129 -10.624 -4.421 1.00 94.69 254 ILE A N 1
ATOM 2012 C CA . ILE A 1 254 ? 7.989 -9.441 -4.294 1.00 94.69 254 ILE A CA 1
ATOM 2013 C C . ILE A 1 254 ? 8.138 -8.694 -5.625 1.00 94.69 254 ILE A C 1
ATOM 2015 O O . ILE A 1 254 ? 8.060 -7.464 -5.634 1.00 94.69 254 ILE A O 1
ATOM 2019 N N . ALA A 1 255 ? 8.283 -9.413 -6.743 1.00 95.19 255 ALA A N 1
ATOM 2020 C CA . ALA A 1 255 ? 8.403 -8.810 -8.067 1.00 95.19 255 ALA A CA 1
ATOM 2021 C C . ALA A 1 255 ? 7.114 -8.077 -8.459 1.00 95.19 255 ALA A C 1
ATOM 2023 O O . ALA A 1 255 ? 7.171 -6.906 -8.836 1.00 95.19 255 ALA A O 1
ATOM 2024 N N . VAL A 1 256 ? 5.957 -8.725 -8.280 1.00 96.31 256 VAL A N 1
ATOM 2025 C CA . VAL A 1 256 ? 4.641 -8.128 -8.552 1.00 96.31 256 VAL A CA 1
ATOM 2026 C C . VAL A 1 2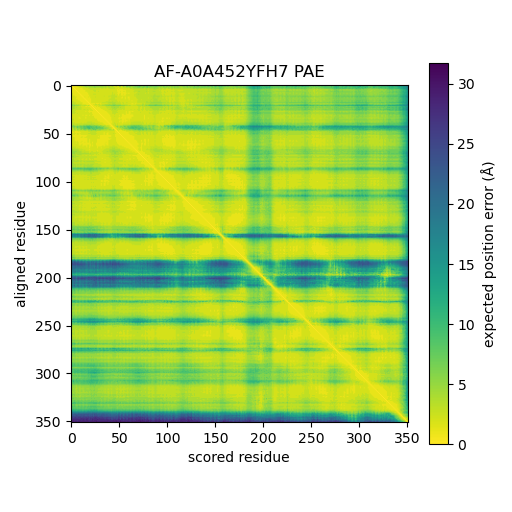56 ? 4.434 -6.874 -7.705 1.00 96.31 256 VAL A C 1
ATOM 2028 O O . VAL A 1 256 ? 4.170 -5.806 -8.254 1.00 96.31 256 VAL A O 1
ATOM 2031 N N . SER A 1 257 ? 4.614 -6.956 -6.384 1.00 97.38 257 SER A N 1
ATOM 2032 C CA . SER A 1 257 ? 4.406 -5.806 -5.492 1.00 97.38 257 SER A CA 1
ATOM 2033 C C . SER A 1 257 ? 5.327 -4.630 -5.822 1.00 97.38 257 SER A C 1
ATOM 2035 O O . SER A 1 257 ? 4.899 -3.479 -5.763 1.00 97.38 257 SER A O 1
ATOM 2037 N N . CYS A 1 258 ? 6.576 -4.906 -6.207 1.00 97.19 258 CYS A N 1
ATOM 2038 C CA . CYS A 1 258 ? 7.525 -3.872 -6.602 1.00 97.19 258 CYS A CA 1
ATOM 2039 C C . CYS A 1 258 ? 7.127 -3.206 -7.929 1.00 97.19 258 CYS A C 1
ATOM 2041 O O . CYS A 1 258 ? 7.069 -1.978 -8.000 1.00 97.19 258 CYS A O 1
ATOM 2043 N N . ARG A 1 259 ? 6.770 -3.985 -8.963 1.00 96.69 259 ARG A N 1
ATOM 2044 C CA . ARG A 1 259 ? 6.315 -3.422 -10.246 1.00 96.69 259 ARG A CA 1
ATOM 2045 C C . ARG A 1 259 ? 5.044 -2.605 -10.102 1.00 96.69 259 ARG A C 1
ATOM 2047 O O . ARG A 1 259 ? 4.990 -1.497 -10.627 1.00 96.69 259 ARG A O 1
ATOM 2054 N N . GLN A 1 260 ? 4.054 -3.103 -9.362 1.00 95.88 260 GLN A N 1
ATOM 2055 C CA . GLN A 1 260 ? 2.820 -2.355 -9.130 1.00 95.88 260 GLN A CA 1
ATOM 2056 C C . GLN A 1 260 ? 3.101 -1.030 -8.404 1.00 95.88 260 GLN A C 1
ATOM 2058 O O . GLN A 1 260 ? 2.530 -0.003 -8.766 1.00 95.88 260 GLN A O 1
ATOM 2063 N N . LEU A 1 261 ? 4.038 -1.003 -7.447 1.00 96.75 261 LEU A N 1
ATOM 2064 C CA . LEU A 1 261 ? 4.469 0.244 -6.811 1.00 96.75 261 LEU A CA 1
ATOM 2065 C C . LEU A 1 261 ? 5.147 1.204 -7.806 1.00 96.75 261 LEU A C 1
ATOM 2067 O O . LEU A 1 261 ? 4.784 2.376 -7.847 1.00 96.75 261 LEU A O 1
ATOM 2071 N N . ILE A 1 262 ? 6.080 0.722 -8.638 1.00 96.62 262 ILE A N 1
ATOM 2072 C CA . ILE A 1 262 ? 6.742 1.520 -9.697 1.00 96.62 262 ILE A CA 1
ATOM 2073 C C . ILE A 1 262 ? 5.706 2.144 -10.633 1.00 96.62 262 ILE A C 1
ATOM 2075 O O . ILE A 1 262 ? 5.738 3.336 -10.948 1.00 96.62 262 ILE A O 1
ATOM 2079 N N . VAL A 1 263 ? 4.756 1.324 -11.055 1.00 94.94 263 VAL A N 1
ATOM 2080 C CA . VAL A 1 263 ? 3.643 1.720 -11.898 1.00 94.94 263 VAL A CA 1
ATOM 2081 C C . VAL A 1 263 ? 2.800 2.817 -11.238 1.00 94.94 263 VAL A C 1
ATOM 2083 O O . VAL A 1 263 ? 2.456 3.804 -11.894 1.00 94.94 263 VAL A O 1
ATOM 2086 N N . GLN A 1 264 ? 2.485 2.672 -9.950 1.00 94.38 264 GLN A N 1
ATOM 2087 C CA . GLN A 1 264 ? 1.692 3.648 -9.208 1.00 94.38 264 GLN A CA 1
ATOM 2088 C C . GLN A 1 264 ? 2.454 4.966 -9.017 1.00 94.38 264 GLN A C 1
ATOM 2090 O O . GLN A 1 264 ? 1.877 6.036 -9.217 1.00 94.38 264 GLN A O 1
ATOM 2095 N N . LEU A 1 265 ? 3.761 4.908 -8.742 1.00 95.12 265 LEU A N 1
ATOM 2096 C CA . LEU A 1 265 ? 4.644 6.079 -8.685 1.00 95.12 265 LEU A CA 1
ATOM 2097 C C . LEU A 1 265 ? 4.663 6.847 -10.017 1.00 95.12 265 LEU A C 1
ATOM 2099 O O . LEU A 1 265 ? 4.731 8.074 -10.016 1.00 95.12 265 LEU A O 1
ATOM 2103 N N . CYS A 1 266 ? 4.530 6.166 -11.159 1.00 93.69 266 CYS A N 1
ATOM 2104 C CA . CYS A 1 266 ? 4.421 6.827 -12.464 1.00 93.69 266 CYS A CA 1
ATOM 2105 C C . CYS A 1 266 ? 3.136 7.657 -12.618 1.00 93.69 266 CYS A C 1
ATOM 2107 O O . CYS A 1 266 ? 3.081 8.590 -13.414 1.00 93.69 266 CYS A O 1
ATOM 2109 N N . SER A 1 267 ? 2.092 7.343 -11.853 1.00 91.38 267 SER A N 1
ATOM 2110 C CA . SER A 1 267 ? 0.830 8.088 -11.871 1.00 91.38 267 SER A CA 1
ATOM 2111 C C . SER A 1 267 ? 0.776 9.245 -10.864 1.00 91.38 267 SER A C 1
ATOM 2113 O O . SER A 1 267 ? -0.295 9.815 -10.654 1.00 91.38 267 SER A O 1
ATOM 2115 N N . LEU A 1 268 ? 1.910 9.613 -10.252 1.00 92.00 268 LEU A N 1
ATOM 2116 C CA . LEU A 1 268 ? 2.014 10.812 -9.421 1.00 92.00 268 LEU A CA 1
ATOM 2117 C C . LEU A 1 268 ? 1.743 12.076 -10.242 1.00 92.00 268 LEU A C 1
ATOM 2119 O O . LEU A 1 268 ? 2.270 12.268 -11.341 1.00 92.00 268 LEU A O 1
ATOM 2123 N N . ALA A 1 269 ? 0.930 12.964 -9.677 1.00 88.88 269 ALA A N 1
ATOM 2124 C CA . ALA A 1 269 ? 0.608 14.258 -10.250 1.00 88.88 269 ALA A CA 1
ATOM 2125 C C . ALA A 1 269 ? 0.175 15.255 -9.169 1.00 88.88 269 ALA A C 1
ATOM 2127 O O . ALA A 1 269 ? -0.160 14.895 -8.044 1.00 88.88 269 ALA A O 1
ATOM 2128 N N . GLY A 1 270 ? 0.091 16.523 -9.555 1.00 86.88 270 GLY A N 1
ATOM 2129 C CA . GLY A 1 270 ? -0.454 17.575 -8.705 1.00 86.88 270 GLY A CA 1
ATOM 2130 C C . GLY A 1 270 ? 0.584 18.182 -7.769 1.00 86.88 270 GLY A C 1
ATOM 2131 O O . GLY A 1 270 ? 1.759 18.258 -8.118 1.00 86.88 270 GLY A O 1
ATOM 2132 N N . ALA A 1 271 ? 0.128 18.632 -6.603 1.00 88.94 271 ALA A N 1
ATOM 2133 C CA . ALA A 1 271 ? 0.900 19.472 -5.691 1.00 88.94 271 ALA A CA 1
ATOM 2134 C C . ALA A 1 271 ? 2.070 18.769 -4.973 1.00 88.94 271 ALA A C 1
ATOM 2136 O O . ALA A 1 271 ? 2.857 19.416 -4.290 1.00 88.94 271 ALA A O 1
ATOM 2137 N N . VAL A 1 272 ? 2.217 17.453 -5.151 1.00 91.38 272 VAL A N 1
ATOM 2138 C CA . VAL A 1 272 ? 3.406 16.707 -4.713 1.00 91.38 272 VAL A CA 1
ATOM 2139 C C . VAL A 1 272 ? 4.678 17.152 -5.443 1.00 91.38 272 VAL A C 1
ATOM 2141 O O . VAL A 1 272 ? 5.771 17.015 -4.898 1.00 91.38 272 VAL A O 1
ATOM 2144 N N . PHE A 1 273 ? 4.559 17.686 -6.661 1.00 91.44 273 PHE A N 1
ATOM 2145 C CA . PHE A 1 273 ? 5.694 18.239 -7.395 1.00 91.44 273 PHE A CA 1
ATOM 2146 C C . PHE A 1 273 ? 5.891 19.721 -7.059 1.00 91.44 273 PHE A C 1
ATOM 2148 O O . PHE A 1 273 ? 4.906 20.444 -6.888 1.00 91.44 273 PHE A O 1
ATOM 2155 N N . PRO A 1 274 ? 7.147 20.198 -6.991 1.00 89.69 274 PRO A N 1
ATOM 2156 C CA . PRO A 1 274 ? 7.425 21.617 -6.818 1.00 89.69 274 PRO A CA 1
ATOM 2157 C C . PRO A 1 274 ? 6.880 22.448 -7.992 1.00 89.69 274 PRO A C 1
ATOM 2159 O O . PRO A 1 274 ? 6.693 21.963 -9.105 1.00 89.69 274 PRO A O 1
ATOM 2162 N N . ASN A 1 275 ? 6.653 23.740 -7.750 1.00 84.62 275 ASN A N 1
ATOM 2163 C CA . ASN A 1 275 ? 6.232 24.694 -8.781 1.00 84.62 275 ASN A CA 1
ATOM 2164 C C . ASN A 1 275 ? 7.432 25.168 -9.624 1.00 84.62 275 ASN A C 1
ATOM 2166 O O . ASN A 1 275 ? 7.802 26.340 -9.591 1.00 84.62 275 ASN A O 1
ATOM 2170 N N . ASP A 1 276 ? 8.043 24.256 -10.376 1.00 86.88 276 ASP A N 1
ATOM 2171 C CA . ASP A 1 276 ? 9.268 24.461 -11.162 1.00 86.88 276 ASP A CA 1
ATOM 2172 C C . ASP A 1 276 ? 9.018 24.405 -12.679 1.00 86.88 276 ASP A C 1
ATOM 2174 O O . ASP A 1 276 ? 9.827 23.913 -13.454 1.00 86.88 276 ASP A O 1
ATOM 2178 N N . ASN A 1 277 ? 7.851 24.882 -13.115 1.00 83.50 277 ASN A N 1
ATOM 2179 C CA . ASN A 1 277 ? 7.355 24.733 -14.488 1.00 83.50 277 ASN A CA 1
ATOM 2180 C C . ASN A 1 277 ? 7.173 23.278 -14.962 1.00 83.50 277 ASN A C 1
ATOM 2182 O O . ASN A 1 277 ? 6.864 23.061 -16.133 1.00 83.50 277 ASN A O 1
ATOM 2186 N N . GLY A 1 278 ? 7.234 22.296 -14.058 1.00 85.75 278 GLY A N 1
ATOM 2187 C CA . GLY A 1 278 ? 7.011 20.889 -14.374 1.00 85.75 278 GLY A CA 1
ATOM 2188 C C . GLY A 1 278 ? 8.289 20.106 -14.655 1.00 85.75 278 GLY A C 1
ATOM 2189 O O . GLY A 1 278 ? 8.189 18.933 -15.018 1.00 85.75 278 GLY A O 1
ATOM 2190 N N . ASP A 1 279 ? 9.458 20.720 -14.473 1.00 90.25 279 ASP A N 1
ATOM 2191 C CA . ASP A 1 279 ? 10.755 20.087 -14.701 1.00 90.25 279 ASP A CA 1
ATOM 2192 C C . ASP A 1 279 ? 10.917 18.832 -13.824 1.00 90.25 279 ASP A C 1
ATOM 2194 O O . ASP A 1 279 ? 11.190 17.755 -14.356 1.00 90.25 279 ASP A O 1
ATOM 2198 N N . ALA A 1 280 ? 10.607 18.903 -12.522 1.00 92.12 280 ALA A N 1
ATOM 2199 C CA . ALA A 1 280 ? 10.660 17.746 -11.624 1.00 92.12 280 ALA A CA 1
ATOM 2200 C C . ALA A 1 280 ? 9.705 16.612 -12.032 1.00 92.12 280 ALA A C 1
ATOM 2202 O O . ALA A 1 280 ? 10.036 15.436 -11.881 1.00 92.12 280 ALA A O 1
ATOM 2203 N N . GLN A 1 281 ? 8.517 16.930 -12.558 1.00 93.06 281 GLN A N 1
ATOM 2204 C CA . GLN A 1 281 ? 7.575 15.899 -13.010 1.00 93.06 281 GLN A CA 1
ATOM 2205 C C . GLN A 1 281 ? 8.058 15.222 -14.302 1.00 93.06 281 GLN A C 1
ATOM 2207 O O . GLN A 1 281 ? 7.932 14.005 -14.451 1.00 93.06 281 GLN A O 1
ATOM 2212 N N . ILE A 1 282 ? 8.640 15.993 -15.222 1.00 93.50 282 ILE A N 1
ATOM 2213 C CA . ILE A 1 282 ? 9.256 15.479 -16.451 1.00 93.50 282 ILE A CA 1
ATOM 2214 C C . ILE A 1 282 ? 10.456 14.585 -16.110 1.00 93.50 282 ILE A C 1
ATOM 2216 O O . ILE A 1 282 ? 10.563 13.479 -16.642 1.00 93.50 282 ILE A O 1
ATOM 2220 N N . GLU A 1 283 ? 11.322 15.024 -15.198 1.00 92.81 283 GLU A N 1
ATOM 2221 C CA . GLU A 1 283 ? 12.467 14.251 -14.711 1.00 92.81 283 GLU A CA 1
ATOM 2222 C C . GLU A 1 283 ? 12.017 12.943 -14.041 1.00 92.81 283 GLU A C 1
ATOM 2224 O O . GLU A 1 283 ? 12.567 11.875 -14.317 1.00 92.81 283 GLU A O 1
ATOM 2229 N N . HIS A 1 284 ? 10.964 12.993 -13.222 1.00 94.62 284 HIS A N 1
ATOM 2230 C CA . HIS A 1 284 ? 10.363 11.808 -12.603 1.00 94.62 284 HIS A CA 1
ATOM 2231 C C . HIS A 1 284 ? 9.861 10.797 -13.642 1.00 94.62 284 HIS A C 1
ATOM 2233 O O . HIS A 1 284 ? 10.150 9.601 -13.538 1.00 94.62 284 HIS A O 1
ATOM 2239 N N . PHE A 1 285 ? 9.164 11.257 -14.689 1.00 94.56 285 PHE A N 1
ATOM 2240 C CA . PHE A 1 285 ? 8.747 10.383 -15.789 1.00 94.56 285 PHE A CA 1
ATOM 2241 C C . PHE A 1 285 ? 9.937 9.791 -16.542 1.00 94.56 285 PHE A C 1
ATOM 2243 O O . PHE A 1 285 ? 9.926 8.594 -16.829 1.00 94.56 285 PHE A O 1
ATOM 2250 N N . MET A 1 286 ? 10.965 10.589 -16.835 1.00 92.75 286 MET A N 1
ATOM 2251 C CA . MET A 1 286 ? 12.175 10.113 -17.508 1.00 92.75 286 MET A CA 1
ATOM 2252 C C . MET A 1 286 ? 12.885 9.020 -16.710 1.00 92.75 286 MET A C 1
ATOM 2254 O O . MET A 1 286 ? 13.266 8.002 -17.291 1.00 92.75 286 MET A O 1
ATOM 2258 N N . HIS A 1 287 ? 13.020 9.186 -15.393 1.00 91.69 287 HIS A N 1
ATOM 2259 C CA . HIS A 1 287 ? 13.636 8.182 -14.527 1.00 91.69 287 HIS A CA 1
ATOM 2260 C C . HIS A 1 287 ? 12.873 6.856 -14.544 1.00 91.69 287 HIS A C 1
ATOM 2262 O O . HIS A 1 287 ? 13.474 5.806 -14.780 1.00 91.69 287 HIS A O 1
ATOM 2268 N N . ILE A 1 288 ? 11.550 6.892 -14.349 1.00 94.69 288 ILE A N 1
ATOM 2269 C CA . ILE A 1 288 ? 10.738 5.668 -14.351 1.00 94.69 288 ILE A CA 1
ATOM 2270 C C . ILE A 1 288 ? 10.758 5.008 -15.729 1.00 94.69 288 ILE A C 1
ATOM 2272 O O . ILE A 1 288 ? 11.031 3.812 -15.826 1.00 94.69 288 ILE A O 1
ATOM 2276 N N . LEU A 1 289 ? 10.512 5.767 -16.800 1.00 93.25 289 LEU A N 1
ATOM 2277 C CA . LEU A 1 289 ? 10.489 5.221 -18.155 1.00 93.25 289 LEU A CA 1
ATOM 2278 C C . LEU A 1 289 ? 11.839 4.604 -18.556 1.00 93.25 289 LEU A C 1
ATOM 2280 O O . LEU A 1 289 ? 11.852 3.562 -19.206 1.00 93.25 289 LEU A O 1
ATOM 2284 N N . SER A 1 290 ? 12.962 5.198 -18.140 1.00 90.06 290 SER A N 1
ATOM 2285 C CA . SER A 1 290 ? 14.298 4.645 -18.404 1.00 90.06 290 SER A CA 1
ATOM 2286 C C . SER A 1 290 ? 14.523 3.306 -17.702 1.00 90.06 290 SER A C 1
ATOM 2288 O O . SER A 1 290 ? 15.186 2.435 -18.256 1.00 90.06 290 SER A O 1
ATOM 2290 N N . ALA A 1 291 ? 13.953 3.108 -16.511 1.00 88.62 291 ALA A N 1
ATOM 2291 C CA . ALA A 1 291 ? 14.063 1.846 -15.783 1.00 88.62 291 ALA A CA 1
ATOM 2292 C C . ALA A 1 291 ? 13.145 0.748 -16.349 1.00 88.62 291 ALA A C 1
ATOM 2294 O O . ALA A 1 291 ? 13.533 -0.418 -16.396 1.00 88.62 291 ALA A O 1
ATOM 2295 N N . VAL A 1 292 ? 11.940 1.106 -16.809 1.00 91.62 292 VAL A N 1
ATOM 2296 C CA . VAL A 1 292 ? 10.959 0.129 -17.322 1.00 91.62 292 VAL A CA 1
ATOM 2297 C C . VAL A 1 292 ? 11.111 -0.164 -18.812 1.00 91.62 292 VAL A C 1
ATOM 2299 O O . VAL A 1 292 ? 10.389 -0.995 -19.354 1.00 91.62 292 VAL A O 1
ATOM 2302 N N . ILE A 1 293 ? 12.039 0.502 -19.500 1.00 89.12 293 ILE A N 1
ATOM 2303 C CA . ILE A 1 293 ? 12.208 0.363 -20.949 1.00 89.12 293 ILE A CA 1
ATOM 2304 C C . ILE A 1 293 ? 12.467 -1.087 -21.374 1.00 89.12 293 ILE A C 1
ATOM 2306 O O . ILE A 1 293 ? 11.932 -1.543 -22.379 1.00 89.12 293 ILE A O 1
ATOM 2310 N N . LEU A 1 294 ? 13.207 -1.844 -20.559 1.00 88.06 294 LEU A N 1
ATOM 2311 C CA . LEU A 1 294 ? 13.504 -3.259 -20.800 1.00 88.06 294 LEU A CA 1
ATOM 2312 C C . LEU A 1 294 ? 12.280 -4.173 -20.651 1.00 88.06 294 LEU A C 1
ATOM 2314 O O . LEU A 1 294 ? 12.361 -5.352 -20.984 1.00 88.06 294 LEU A O 1
ATOM 2318 N N . TRP A 1 295 ? 11.165 -3.658 -20.130 1.00 92.44 295 TRP A N 1
ATOM 2319 C CA . TRP A 1 295 ? 9.902 -4.388 -20.052 1.00 92.44 295 TRP A CA 1
ATOM 2320 C C . TRP A 1 295 ? 9.111 -4.301 -21.363 1.00 92.44 295 TRP A C 1
ATOM 2322 O O . TRP A 1 295 ? 8.211 -5.104 -21.584 1.00 92.44 295 TRP A O 1
ATOM 2332 N N . ILE A 1 296 ? 9.435 -3.334 -22.232 1.00 91.12 296 ILE A N 1
ATOM 2333 C CA . ILE A 1 296 ? 8.677 -3.021 -23.458 1.00 91.12 296 ILE A CA 1
ATOM 2334 C C . ILE A 1 296 ? 9.524 -3.023 -24.739 1.00 91.12 296 ILE A C 1
ATOM 2336 O O . ILE A 1 296 ? 8.963 -3.155 -25.826 1.00 91.12 296 ILE A O 1
ATOM 2340 N N . GLU A 1 297 ? 10.852 -2.923 -24.637 1.00 89.06 297 GLU A N 1
ATOM 2341 C CA . GLU A 1 297 ? 11.778 -2.899 -25.773 1.00 89.06 297 GLU A CA 1
ATOM 2342 C C . GLU A 1 297 ? 12.895 -3.963 -25.627 1.00 89.06 297 GLU A C 1
ATOM 2344 O O . GLU A 1 297 ? 13.437 -4.134 -24.532 1.00 89.06 297 GLU A O 1
ATOM 2349 N N . PRO A 1 298 ? 13.307 -4.642 -26.720 1.00 90.81 298 PRO A N 1
ATOM 2350 C CA . PRO A 1 298 ? 12.702 -4.603 -28.051 1.00 90.81 298 PRO A CA 1
ATOM 2351 C C . PRO A 1 298 ? 11.481 -5.551 -28.150 1.00 90.81 298 PRO A C 1
ATOM 2353 O O . PRO A 1 298 ? 11.531 -6.698 -27.687 1.00 90.81 298 PRO A O 1
ATOM 2356 N N . PRO A 1 299 ? 10.374 -5.123 -28.787 1.00 87.94 299 PRO A N 1
ATOM 2357 C CA . PRO A 1 299 ? 9.087 -5.821 -28.724 1.00 87.94 299 PRO A CA 1
ATOM 2358 C C . PRO A 1 299 ? 9.104 -7.201 -29.385 1.00 87.94 299 PRO A C 1
ATOM 2360 O O . PRO A 1 299 ? 8.364 -8.089 -28.971 1.00 87.94 299 PRO A O 1
ATOM 2363 N N . ASN A 1 300 ? 9.949 -7.418 -30.397 1.00 91.25 300 ASN A N 1
ATOM 2364 C CA . ASN A 1 300 ? 10.087 -8.722 -31.048 1.00 91.25 300 ASN A CA 1
ATOM 2365 C C . ASN A 1 300 ? 10.656 -9.781 -30.093 1.00 91.25 300 ASN A C 1
ATOM 2367 O O . ASN A 1 300 ? 10.152 -10.902 -30.088 1.00 91.25 300 ASN A O 1
ATOM 2371 N N . VAL A 1 301 ? 11.644 -9.412 -29.269 1.00 90.44 301 VAL A N 1
ATOM 2372 C CA . VAL A 1 301 ? 12.261 -10.311 -28.279 1.00 90.44 301 VAL A CA 1
ATOM 2373 C C . VAL A 1 301 ? 11.280 -10.610 -27.152 1.00 90.44 301 VAL A C 1
ATOM 2375 O O . VAL A 1 301 ? 11.110 -11.766 -26.773 1.00 90.44 301 VAL A O 1
ATOM 2378 N N . ILE A 1 302 ? 10.575 -9.589 -26.658 1.00 91.19 302 ILE A N 1
ATOM 2379 C CA . ILE A 1 302 ? 9.560 -9.761 -25.610 1.00 91.19 302 ILE A CA 1
ATOM 2380 C C . ILE A 1 302 ? 8.423 -10.657 -26.106 1.00 91.19 302 ILE A C 1
ATOM 2382 O O . ILE A 1 302 ? 8.064 -11.627 -25.443 1.00 91.19 302 ILE A O 1
ATOM 2386 N N . ALA A 1 303 ? 7.898 -10.393 -27.304 1.00 92.25 303 ALA A N 1
ATOM 2387 C CA . ALA A 1 303 ? 6.823 -11.195 -27.874 1.00 92.25 303 ALA A CA 1
ATOM 2388 C C . ALA A 1 303 ? 7.253 -12.647 -28.139 1.00 92.25 303 ALA A C 1
ATOM 2390 O O . ALA A 1 303 ? 6.439 -13.558 -28.015 1.00 92.25 303 ALA A O 1
ATOM 2391 N N . GLU A 1 304 ? 8.512 -12.882 -28.518 1.00 93.50 304 GLU A N 1
ATOM 2392 C CA . GLU A 1 304 ? 9.060 -14.233 -28.653 1.00 93.50 304 GLU A CA 1
ATOM 2393 C C . GLU A 1 304 ? 9.191 -14.940 -27.301 1.00 93.50 304 GLU A C 1
ATOM 2395 O O . GLU A 1 304 ? 8.755 -16.082 -27.182 1.00 93.50 304 GLU A O 1
ATOM 2400 N N . SER A 1 305 ? 9.691 -14.248 -26.274 1.00 89.19 305 SER A N 1
ATOM 2401 C CA . SER A 1 305 ? 9.756 -14.765 -24.902 1.00 89.19 305 SER A CA 1
ATOM 2402 C C . SER A 1 305 ? 8.375 -15.193 -24.388 1.00 89.19 305 SER A C 1
ATOM 2404 O O . SER A 1 305 ? 8.210 -16.325 -23.935 1.00 89.19 305 SER A O 1
ATOM 2406 N N . ILE A 1 306 ? 7.355 -14.342 -24.557 1.00 90.94 306 ILE A N 1
ATOM 2407 C CA . ILE A 1 306 ? 5.970 -14.640 -24.155 1.00 90.94 306 ILE A CA 1
ATOM 2408 C C . ILE A 1 306 ? 5.417 -15.842 -24.936 1.00 90.94 306 ILE A C 1
ATOM 2410 O O . ILE A 1 306 ? 4.847 -16.758 -24.345 1.00 90.94 306 ILE A O 1
ATOM 2414 N N . ARG A 1 307 ? 5.630 -15.906 -26.262 1.00 92.75 307 ARG A N 1
ATOM 2415 C CA . ARG A 1 307 ? 5.215 -17.067 -27.078 1.00 92.75 307 ARG A CA 1
ATOM 2416 C C . ARG A 1 307 ? 5.872 -18.374 -26.633 1.00 92.75 307 ARG A C 1
ATOM 2418 O O . ARG A 1 307 ? 5.261 -19.429 -26.776 1.00 92.75 307 ARG A O 1
ATOM 2425 N N . ASN A 1 308 ? 7.083 -18.297 -26.089 1.00 91.12 308 ASN A N 1
ATOM 2426 C CA . ASN A 1 308 ? 7.826 -19.439 -25.565 1.00 91.12 308 ASN A CA 1
ATOM 2427 C C . ASN A 1 308 ? 7.467 -19.778 -24.103 1.00 91.12 308 ASN A C 1
ATOM 2429 O O . ASN A 1 308 ? 8.146 -20.596 -23.486 1.00 91.12 308 ASN A O 1
ATOM 2433 N N . GLY A 1 309 ? 6.400 -19.187 -23.551 1.00 86.44 309 GLY A N 1
ATOM 2434 C CA . GLY A 1 309 ? 5.904 -19.471 -22.202 1.00 86.44 309 GLY A CA 1
ATOM 2435 C C . GLY A 1 309 ? 6.480 -18.573 -21.105 1.00 86.44 309 GLY A C 1
ATOM 2436 O O . GLY A 1 309 ? 6.286 -18.867 -19.928 1.00 86.44 309 GLY A O 1
ATOM 2437 N N . GLY A 1 310 ? 7.185 -17.497 -21.466 1.00 87.12 310 GLY A N 1
ATOM 2438 C CA . GLY A 1 310 ? 7.588 -16.455 -20.525 1.00 87.12 310 GLY A CA 1
ATOM 2439 C C . GLY A 1 310 ? 6.393 -15.650 -20.005 1.00 87.12 310 GLY A C 1
ATOM 2440 O O . GLY A 1 310 ? 5.367 -15.530 -20.674 1.00 87.12 310 GLY A O 1
ATOM 2441 N N . SER A 1 311 ? 6.540 -15.077 -18.811 1.00 89.69 311 SER A N 1
ATOM 2442 C CA . SER A 1 311 ? 5.517 -14.211 -18.218 1.00 89.69 311 SER A CA 1
ATOM 2443 C C . SER A 1 311 ? 5.312 -12.932 -19.036 1.00 89.69 311 SER A C 1
ATOM 2445 O O . SER A 1 311 ? 6.272 -12.275 -19.442 1.00 89.69 311 SER A O 1
ATOM 2447 N N . GLU A 1 312 ? 4.052 -12.547 -19.241 1.00 92.62 312 GLU A N 1
ATOM 2448 C CA . GLU A 1 312 ? 3.674 -11.273 -19.864 1.00 92.62 312 GLU A CA 1
ATOM 2449 C C . GLU A 1 312 ? 3.573 -10.114 -18.857 1.00 92.62 312 GLU A C 1
ATOM 2451 O O . GLU A 1 312 ? 3.378 -8.965 -19.255 1.00 92.62 312 GLU A O 1
ATOM 2456 N N . SER A 1 313 ? 3.742 -10.385 -17.559 1.00 93.50 313 SER A N 1
ATOM 2457 C CA . SER A 1 313 ? 3.484 -9.420 -16.486 1.00 93.50 313 SER A CA 1
ATOM 2458 C C . SER A 1 313 ? 4.352 -8.160 -16.568 1.00 93.50 313 SER A C 1
ATOM 2460 O O . SER A 1 313 ? 3.827 -7.059 -16.418 1.00 93.50 313 SER A O 1
ATOM 2462 N N . GLU A 1 314 ? 5.662 -8.284 -16.843 1.00 94.00 314 GLU A N 1
ATOM 2463 C CA . GLU A 1 314 ? 6.534 -7.105 -17.021 1.00 94.00 314 GLU A CA 1
ATOM 2464 C C . GLU A 1 314 ? 6.046 -6.240 -18.194 1.00 94.00 314 GLU A C 1
ATOM 2466 O O . GLU A 1 314 ? 5.955 -5.020 -18.070 1.00 94.00 314 GLU A O 1
ATOM 2471 N N . PHE A 1 315 ? 5.682 -6.872 -19.313 1.00 94.56 315 PHE A N 1
ATOM 2472 C CA . PHE A 1 315 ? 5.209 -6.176 -20.508 1.00 94.56 315 PHE A CA 1
ATOM 2473 C C . PHE A 1 315 ? 3.899 -5.429 -20.249 1.00 94.56 315 PHE A C 1
ATOM 2475 O O . PHE A 1 315 ? 3.793 -4.243 -20.573 1.00 94.56 315 PHE A O 1
ATOM 2482 N N . ILE A 1 316 ? 2.932 -6.091 -19.606 1.00 93.88 316 ILE A N 1
ATOM 2483 C CA . ILE A 1 316 ? 1.659 -5.480 -19.210 1.00 93.88 316 ILE A CA 1
ATOM 2484 C C . ILE A 1 316 ? 1.918 -4.267 -18.314 1.00 93.88 316 ILE A C 1
ATOM 2486 O O . ILE A 1 316 ? 1.418 -3.181 -18.613 1.00 93.88 316 ILE A O 1
ATOM 2490 N N . ASP A 1 317 ? 2.750 -4.412 -17.277 1.00 94.94 317 ASP A N 1
ATOM 2491 C CA . ASP A 1 317 ? 3.116 -3.327 -16.360 1.00 94.94 317 ASP A CA 1
ATOM 2492 C C . ASP A 1 317 ? 3.852 -2.176 -17.069 1.00 94.94 317 ASP A C 1
ATOM 2494 O O . ASP A 1 317 ? 3.607 -1.002 -16.778 1.00 94.94 317 ASP A O 1
ATOM 2498 N N . GLY A 1 318 ? 4.685 -2.479 -18.064 1.00 94.81 318 GLY A N 1
ATOM 2499 C CA . GLY A 1 318 ? 5.361 -1.487 -18.896 1.00 94.81 318 GLY A CA 1
ATOM 2500 C C . GLY A 1 318 ? 4.401 -0.685 -19.784 1.00 94.81 318 GLY A C 1
ATOM 2501 O O . GLY A 1 318 ? 4.452 0.548 -19.799 1.00 94.81 318 GLY A O 1
ATOM 2502 N N . CYS A 1 319 ? 3.455 -1.342 -20.466 1.00 92.94 319 CYS A N 1
ATOM 2503 C CA . CYS A 1 319 ? 2.389 -0.663 -21.226 1.00 92.94 319 CYS A CA 1
ATOM 2504 C C . CYS A 1 319 ? 1.567 0.279 -20.343 1.00 92.94 319 CYS A C 1
ATOM 2506 O O . CYS A 1 319 ? 1.115 1.354 -20.740 1.00 92.94 319 CYS A O 1
ATOM 2508 N N . HIS A 1 320 ? 1.394 -0.141 -19.111 1.00 92.19 320 HIS A N 1
ATOM 2509 C CA . HIS A 1 320 ? 0.693 0.551 -18.065 1.00 92.19 320 HIS A CA 1
ATOM 2510 C C . HIS A 1 320 ? 1.419 1.816 -17.575 1.00 92.19 320 HIS A C 1
ATOM 2512 O O . HIS A 1 320 ? 0.764 2.834 -17.342 1.00 92.19 320 HIS A O 1
ATOM 2518 N N . VAL A 1 321 ? 2.752 1.797 -17.491 1.00 93.88 321 VAL A N 1
ATOM 2519 C CA . VAL A 1 321 ? 3.571 3.007 -17.294 1.00 93.88 321 VAL A CA 1
ATOM 2520 C C . VAL A 1 321 ? 3.412 3.958 -18.481 1.00 93.88 321 VAL A C 1
ATOM 2522 O O . VAL A 1 321 ? 3.129 5.140 -18.282 1.00 93.88 321 VAL A O 1
ATOM 2525 N N . LEU A 1 322 ? 3.507 3.453 -19.718 1.00 92.75 322 LEU A N 1
ATOM 2526 C CA . LEU A 1 322 ? 3.320 4.274 -20.924 1.00 92.75 322 LEU A CA 1
ATOM 2527 C C . LEU A 1 322 ? 1.957 4.972 -20.936 1.00 92.75 322 LEU A C 1
ATOM 2529 O O . LEU A 1 322 ? 1.869 6.157 -21.251 1.00 92.75 322 LEU A O 1
ATOM 2533 N N . LEU A 1 323 ? 0.900 4.254 -20.556 1.00 91.12 323 LEU A N 1
ATOM 2534 C CA . LEU A 1 323 ? -0.447 4.801 -20.452 1.00 91.12 323 LEU A CA 1
ATOM 2535 C C . LEU A 1 323 ? -0.547 5.912 -19.395 1.00 91.12 323 LEU A C 1
ATOM 2537 O O . LEU A 1 323 ? -1.218 6.918 -19.646 1.00 91.12 323 LEU A O 1
ATOM 2541 N N . SER A 1 324 ? 0.099 5.754 -18.234 1.00 90.81 324 SER A N 1
ATOM 2542 C CA . SER A 1 324 ? 0.157 6.792 -17.195 1.00 90.81 324 SER A CA 1
ATOM 2543 C C . SER A 1 324 ? 0.812 8.064 -17.728 1.00 90.81 324 SER A C 1
ATOM 2545 O O . SER A 1 324 ? 0.200 9.132 -17.667 1.00 90.81 324 SER A O 1
ATOM 2547 N N . VAL A 1 325 ? 1.991 7.949 -18.349 1.00 91.88 325 VAL A N 1
ATOM 2548 C CA . VAL A 1 325 ? 2.693 9.107 -18.925 1.00 91.88 325 VAL A CA 1
ATOM 2549 C C . VAL A 1 325 ? 1.871 9.740 -20.046 1.00 91.88 325 VAL A C 1
ATOM 2551 O O . VAL A 1 325 ? 1.661 10.951 -20.037 1.00 91.88 325 VAL 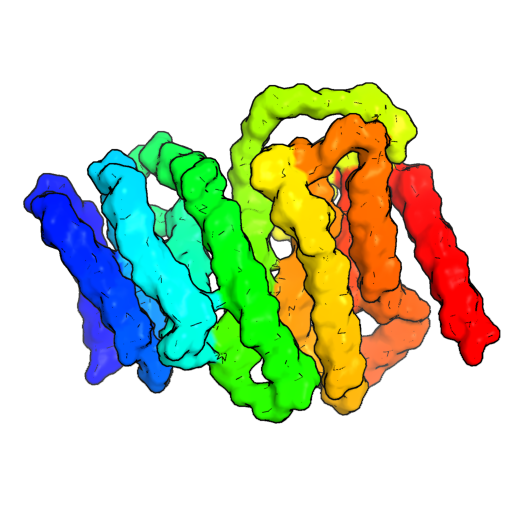A O 1
ATOM 2554 N N . ALA A 1 326 ? 1.321 8.950 -20.971 1.00 91.12 326 ALA A N 1
ATOM 2555 C CA . ALA A 1 326 ? 0.480 9.457 -22.060 1.00 91.12 326 ALA A CA 1
ATOM 2556 C C . ALA A 1 326 ? -0.796 10.156 -21.555 1.00 91.12 326 ALA A C 1
ATOM 2558 O O . ALA A 1 326 ? -1.315 11.071 -22.196 1.00 91.12 326 ALA A O 1
ATOM 2559 N N . SER A 1 327 ? -1.318 9.740 -20.398 1.00 89.25 327 SER A N 1
ATOM 2560 C CA . SER A 1 327 ? -2.482 10.375 -19.771 1.00 89.25 327 SER A CA 1
ATOM 2561 C C . SER A 1 327 ? -2.133 11.704 -19.099 1.00 89.25 327 SER A C 1
ATOM 2563 O O . SER A 1 327 ? -2.987 12.589 -19.040 1.00 89.25 327 SER A O 1
ATOM 2565 N N . LEU A 1 328 ? -0.895 11.849 -18.620 1.00 89.56 328 LEU A N 1
ATOM 2566 C CA . LEU A 1 328 ? -0.406 13.009 -17.868 1.00 89.56 328 LEU A CA 1
ATOM 2567 C C . LEU A 1 328 ? 0.378 14.019 -18.706 1.00 89.56 328 LEU A C 1
ATOM 2569 O O . LEU A 1 328 ? 0.761 15.070 -18.199 1.00 89.56 328 LEU A O 1
ATOM 2573 N N . THR A 1 329 ? 0.582 13.739 -19.989 1.00 90.62 329 THR A N 1
ATOM 2574 C CA . THR A 1 329 ? 1.363 14.584 -20.894 1.00 90.62 329 THR A CA 1
ATOM 2575 C C . THR A 1 329 ? 0.591 14.893 -22.178 1.00 90.62 329 THR A C 1
ATOM 2577 O O . THR A 1 329 ? -0.397 14.246 -22.538 1.00 90.62 329 THR A O 1
ATOM 2580 N N . SER A 1 330 ? 1.009 15.944 -22.875 1.00 90.75 330 SER A N 1
ATOM 2581 C CA . SER A 1 330 ? 0.607 16.235 -24.244 1.00 90.75 330 SER A CA 1
ATOM 2582 C C . SER A 1 330 ? 1.248 15.222 -25.192 1.00 90.75 330 SER A C 1
ATOM 2584 O O . SER A 1 330 ? 2.290 14.640 -24.896 1.00 90.75 330 SER A O 1
ATOM 2586 N N . SER A 1 331 ? 0.658 15.034 -26.373 1.00 90.19 331 SER A N 1
ATOM 2587 C CA . SER A 1 331 ? 1.207 14.110 -27.371 1.00 90.19 331 SER A CA 1
ATOM 2588 C C . SER A 1 331 ? 2.634 14.474 -27.799 1.00 90.19 331 SER A C 1
ATOM 2590 O O . SER A 1 331 ? 3.425 13.578 -28.069 1.00 90.19 331 SER A O 1
ATOM 2592 N N . SER A 1 332 ? 2.977 15.768 -27.833 1.00 91.94 332 SER A N 1
ATOM 2593 C CA . SER A 1 332 ? 4.329 16.227 -28.166 1.00 91.94 332 SER A CA 1
ATOM 2594 C C . SER A 1 332 ? 5.334 15.942 -27.051 1.00 91.94 332 SER A C 1
ATOM 2596 O O . SER A 1 332 ? 6.428 15.463 -27.337 1.00 91.94 332 SER A O 1
ATOM 2598 N N . LEU A 1 333 ? 4.971 16.194 -25.787 1.00 92.06 333 LEU A N 1
ATOM 2599 C CA . LEU A 1 333 ? 5.838 15.880 -24.652 1.00 92.06 333 LEU A CA 1
ATOM 2600 C C . LEU A 1 333 ? 6.050 14.365 -24.538 1.00 92.06 333 LEU A C 1
ATOM 2602 O O . LEU A 1 333 ? 7.186 13.924 -24.404 1.00 92.06 333 LEU A O 1
ATOM 2606 N N . PHE A 1 334 ? 4.984 13.572 -24.665 1.00 92.56 334 PHE A N 1
ATOM 2607 C CA . PHE A 1 334 ? 5.065 12.112 -24.655 1.00 92.56 334 PHE A CA 1
ATOM 2608 C C . PHE A 1 334 ? 6.040 11.571 -25.711 1.00 92.56 334 PHE A C 1
ATOM 2610 O O . PHE A 1 334 ? 6.924 10.777 -25.394 1.00 92.56 334 PHE A O 1
ATOM 2617 N N . ASP A 1 335 ? 5.921 12.035 -26.959 1.00 91.94 335 ASP A N 1
ATOM 2618 C CA . ASP A 1 335 ? 6.811 11.631 -28.054 1.00 91.94 335 ASP A CA 1
ATOM 2619 C C . ASP A 1 335 ? 8.276 12.029 -27.789 1.00 91.94 335 ASP A C 1
ATOM 2621 O O . ASP A 1 335 ? 9.192 11.233 -28.003 1.00 91.94 335 ASP A O 1
ATOM 2625 N N . ASN A 1 336 ? 8.511 13.227 -27.244 1.00 92.06 336 ASN A N 1
ATOM 2626 C CA . ASN A 1 336 ? 9.853 13.686 -26.876 1.00 92.06 336 ASN A CA 1
ATOM 2627 C C . ASN A 1 336 ? 10.487 12.850 -25.750 1.00 92.06 336 ASN A C 1
ATOM 2629 O O . ASN A 1 336 ? 11.681 12.540 -25.821 1.00 92.06 336 ASN A O 1
ATOM 2633 N N . LEU A 1 337 ? 9.704 12.452 -24.741 1.00 91.69 337 LEU A N 1
ATOM 2634 C CA . LEU A 1 337 ? 10.160 11.558 -23.670 1.00 91.69 337 LEU A CA 1
ATOM 2635 C C . LEU A 1 337 ? 10.597 10.204 -24.250 1.00 91.69 337 LEU A C 1
ATOM 2637 O O . LEU A 1 337 ? 11.711 9.746 -23.999 1.00 91.69 337 LEU A O 1
ATOM 2641 N N . LEU A 1 338 ? 9.772 9.594 -25.109 1.00 88.88 338 LEU A N 1
ATOM 2642 C CA . LEU A 1 338 ? 10.094 8.305 -25.732 1.00 88.88 338 LEU A CA 1
ATOM 2643 C C . LEU A 1 338 ? 11.326 8.367 -26.643 1.00 88.88 338 LEU A C 1
ATOM 2645 O O . LEU A 1 338 ? 12.158 7.458 -26.619 1.00 88.88 338 LEU A O 1
ATOM 2649 N N . LYS A 1 339 ? 11.473 9.438 -27.433 1.00 88.31 339 LYS A N 1
ATOM 2650 C CA . LYS A 1 339 ? 12.661 9.655 -28.276 1.00 88.31 339 LYS A CA 1
ATOM 2651 C C . LYS A 1 339 ? 13.935 9.747 -27.444 1.00 88.31 339 LYS A C 1
ATOM 2653 O O . LYS A 1 339 ? 14.923 9.101 -27.786 1.00 88.31 339 LYS A O 1
ATOM 2658 N N . SER A 1 340 ? 13.892 10.498 -26.345 1.00 86.38 340 SER A N 1
ATOM 2659 C CA . SER A 1 340 ? 15.027 10.651 -25.429 1.00 86.38 340 SER A CA 1
ATOM 2660 C C . SER A 1 340 ? 15.498 9.302 -24.883 1.00 86.38 340 SER A C 1
ATOM 2662 O O . SER A 1 340 ? 16.693 9.030 -24.846 1.00 86.38 340 SER A O 1
ATOM 2664 N N . ILE A 1 341 ? 14.567 8.411 -24.546 1.00 81.81 341 ILE A N 1
ATOM 2665 C CA . ILE A 1 341 ? 14.890 7.095 -23.981 1.00 81.81 341 ILE A CA 1
ATOM 2666 C C . ILE A 1 341 ? 15.431 6.140 -25.044 1.00 81.81 341 ILE A C 1
ATOM 2668 O O . ILE A 1 341 ? 16.396 5.422 -24.802 1.00 81.81 341 ILE A O 1
ATOM 2672 N N . ARG A 1 342 ? 14.877 6.158 -26.259 1.00 76.25 342 ARG A N 1
ATOM 2673 C CA . ARG A 1 342 ? 15.386 5.329 -27.365 1.00 76.25 342 ARG A CA 1
ATOM 2674 C C . ARG A 1 342 ? 16.815 5.687 -27.773 1.00 76.25 342 ARG A C 1
ATOM 2676 O O . ARG A 1 342 ? 17.568 4.801 -28.171 1.00 76.25 342 ARG A O 1
ATOM 2683 N N . LEU A 1 343 ? 17.209 6.953 -27.634 1.00 67.12 343 LEU A N 1
ATOM 2684 C CA . LEU A 1 343 ? 18.600 7.374 -27.824 1.00 67.12 343 LEU A CA 1
ATOM 2685 C C . LEU A 1 343 ? 19.533 6.762 -26.767 1.00 67.12 343 LEU A C 1
ATOM 2687 O O . LEU A 1 343 ? 20.643 6.359 -27.106 1.00 67.12 343 LEU A O 1
ATOM 2691 N N . VAL A 1 344 ? 19.069 6.620 -25.520 1.00 62.00 344 VAL A N 1
ATOM 2692 C CA . VAL A 1 344 ? 19.814 5.921 -24.457 1.00 62.00 344 VAL A CA 1
ATOM 2693 C C . VAL A 1 344 ? 19.987 4.437 -24.806 1.00 62.00 344 VAL A C 1
ATOM 2695 O O . VAL A 1 344 ? 21.097 3.917 -24.720 1.00 62.00 344 VAL A O 1
ATOM 2698 N N . ILE A 1 345 ? 18.935 3.770 -25.295 1.00 59.69 345 ILE A N 1
ATOM 2699 C CA . ILE A 1 345 ? 18.982 2.357 -25.723 1.00 59.69 345 ILE A CA 1
ATOM 2700 C C . ILE A 1 345 ? 20.006 2.136 -26.842 1.00 59.69 345 ILE A C 1
ATOM 2702 O O . ILE A 1 345 ? 20.804 1.203 -26.771 1.00 59.69 345 ILE A O 1
ATOM 2706 N N . ALA A 1 346 ? 20.011 2.995 -27.867 1.00 57.22 346 ALA A N 1
ATOM 2707 C CA . ALA A 1 346 ? 20.939 2.872 -28.990 1.00 57.22 346 ALA A CA 1
ATOM 2708 C C . ALA A 1 346 ? 22.409 2.898 -28.535 1.00 57.22 346 ALA A C 1
ATOM 2710 O O . ALA A 1 346 ? 23.252 2.275 -29.170 1.00 57.22 346 ALA A O 1
ATOM 2711 N N . HIS A 1 347 ? 22.711 3.565 -27.419 1.00 51.22 347 HIS A N 1
ATOM 2712 C CA . HIS A 1 347 ? 24.052 3.594 -26.844 1.00 51.22 347 HIS A CA 1
ATOM 2713 C C . HIS A 1 347 ? 24.403 2.321 -26.055 1.00 51.22 347 HIS A C 1
ATOM 2715 O O . HIS A 1 347 ? 25.549 1.887 -26.096 1.00 51.22 347 HIS A O 1
ATOM 2721 N N . PHE A 1 348 ? 23.425 1.685 -25.398 1.00 47.78 348 PHE A N 1
ATOM 2722 C CA . PHE A 1 348 ? 23.619 0.439 -24.640 1.00 47.78 348 PHE A CA 1
ATOM 2723 C C . PHE A 1 348 ? 23.699 -0.827 -25.508 1.00 47.78 348 PHE A C 1
ATOM 2725 O O . PHE A 1 348 ? 24.267 -1.812 -25.059 1.00 47.78 348 PHE A O 1
ATOM 2732 N N . PHE A 1 349 ? 23.148 -0.819 -26.727 1.00 43.75 349 PHE A N 1
ATOM 2733 C CA . PHE A 1 349 ? 23.231 -1.949 -27.672 1.00 43.75 349 PHE A CA 1
ATOM 2734 C C . PHE A 1 349 ? 24.381 -1.829 -28.696 1.00 43.75 349 PHE A C 1
ATOM 2736 O O . PHE A 1 349 ? 24.539 -2.710 -29.540 1.00 43.75 349 PHE A O 1
ATOM 2743 N N . LEU A 1 350 ? 25.162 -0.741 -28.652 1.00 36.41 350 LEU A N 1
ATOM 2744 C CA . LEU A 1 350 ? 26.346 -0.511 -29.500 1.00 36.41 350 LEU A CA 1
ATOM 2745 C C . LEU A 1 350 ? 27.686 -0.724 -28.762 1.00 36.41 350 LEU A C 1
ATOM 2747 O O . LEU A 1 350 ? 28.743 -0.513 -29.360 1.00 36.41 350 LEU A O 1
ATOM 2751 N N . VAL A 1 351 ? 27.641 -1.156 -27.499 1.00 33.31 351 VAL A N 1
ATOM 2752 C CA . VAL A 1 351 ? 28.777 -1.640 -26.692 1.00 33.31 351 VAL A CA 1
ATOM 2753 C C . VAL A 1 351 ? 28.502 -3.092 -26.340 1.00 33.31 351 VAL A C 1
ATOM 2755 O O . VAL A 1 351 ? 29.462 -3.893 -26.396 1.00 33.31 351 VAL A O 1
#

pLDDT: mean 89.39, std 10.76, range [33.31, 98.38]

Sequence (351 aa):
MPNARFQAAGAIGDAAIREWGILTDDNKRSLILYCLNYVMEHTGSPDGYVQSKVSAVAARLLKRGWLEFPDQEKGAIFFEVEQSIQGMHGPNRQFAGINFLETLVSEFSPSTASSMGLPKEFHDQCQLSLEVKFLKDFYCWAQAAVFNTADKILNSNVTIPEEKACSAALRLMLQILSWSFKPTLEHENLDAKIKSGLRSDAINLRKFERSLVKPGSLWTDILISSAHTTWVLNFYTTLRQKYSYDTLWGDSPIAVSCRQLIVQLCSLAGAVFPNDNGDAQIEHFMHILSAVILWIEPPNVIAESIRNGGSESEFIDGCHVLLSVASLTSSSLFDNLLKSIRLVIAHFFLV